Protein AF-0000000079090918 (afdb_homodimer)

InterPro domains:
  IPR001478 PDZ domain [PF00595] (12-84)
  IPR001478 PDZ domain [PS50106] (7-90)
  IPR001478 PDZ domain [SM00228] (18-90)
  IPR036034 PDZ superfamily [G3DSA:2.30.42.10] (1-95)
  IPR036034 PDZ superfamily [SSF50156] (4-93)
  IPR051342 PDZ domain-containing scaffold protein [PTHR19964] (2-101)

Solvent-accessible surface area (backbone atoms only — not comparable to full-atom values): 12026 Å² total; per-residue (Å²): 132,76,56,53,47,31,49,67,46,84,44,77,39,50,35,82,85,80,40,50,31,65,41,66,40,49,27,44,72,52,25,28,19,31,62,42,67,39,86,85,22,46,40,43,70,65,67,73,73,48,68,54,27,29,52,50,27,47,72,93,41,68,37,76,66,28,31,27,68,57,50,50,53,54,61,66,66,40,70,58,58,43,43,32,35,32,37,34,78,47,52,67,85,70,38,66,80,67,76,70,75,72,73,82,72,79,124,132,74,56,52,45,32,50,67,47,84,46,77,40,49,35,80,84,79,42,51,31,66,41,68,40,49,28,46,72,55,24,29,19,30,62,45,66,39,85,86,23,45,41,43,70,65,66,72,73,47,66,54,27,28,54,49,26,48,70,93,40,72,36,78,64,29,31,28,68,56,50,49,52,54,62,67,66,40,69,58,60,42,43,32,34,32,36,34,79,47,51,67,86,69,40,66,79,67,77,69,72,72,72,82,73,80,125

Foldseek 3Di:
DPPQDKDKDKDKFFCVVPDQAWAWFDALVGAIFTADGHPPGRVNVRVPHDGGKGWQDKDPGGCHRGGSVVVVVVRVPDDTMIITMIIDGPPPVPVDPPVPPPPPPPD/DDPQDKDKDKDKFFCPVPDQAWAWFDALVGAIFTADGHPPGRVNVRVPHDGGKGWQDKDPGGCHRGGSVVVVVVVVPDDTMIITMIIDGPPPVPVDPPVPPPPPPPD

pLDDT: mean 83.93, std 22.91, range [24.34, 98.81]

Secondary structure (DSSP, 8-state):
----BEEEEEEEEE-TTS---EEEEEETTTEEEEEEE-TTSHHHHH----TTPEEEEETTEE-TT--HHHHHHHHHH--SEEEEEEEEE--GGGS---TT-------/----BEEEEEEEEE-TTS---EEEEEETTTEEEEEEE-TTSHHHHH----TTPEEEEETTEE-TT--HHHHHHHHHH--SEEEEEEEEE--GGGS---TT-------

Sequence (214 aa):
MSGDWTQVEVIRLSTEGGGLGFGIVGGTSTGVVVKTILPGSPADKDHRLRPGDHVLQIGNISTHGMSSQQVAAILRQQDTIVEMIVGRPINYADRPPDSSEVAFSSYMSGDWTQVEVIRLSTEGGGLGFGIVGGTSTGVVVKTILPGSPADKDHRLRPGDHVLQIGNISTHGMSSQQVAAILRQQDTIVEMIVGRPINYADRPPDSSEVAFSSY

Nearest PDB structures (foldseek):
  2qg1-assembly1_A  TM=9.106E-01  e=9.126E-07  Homo sapiens
  6ird-assembly1_C  TM=9.002E-01  e=2.664E-06  Homo sapiens
  4uu6-assembly1_A  TM=8.702E-01  e=6.566E-06  Homo sapiens
  4q2n-assembly2_D  TM=8.921E-01  e=1.812E-05  Homo sapiens
  8bw8-assembly2_D  TM=9.265E-01  e=3.564E-05  Drosophila melanogaster

Organism: Trichostrongylus colubriformis (NCBI:txid6319)

Structure (mmCIF, N/CA/C/O backbone):
data_AF-0000000079090918-model_v1
#
loop_
_entity.id
_entity.type
_entity.pdbx_description
1 polymer 'PDZ domain-containing protein'
#
loop_
_atom_site.group_PDB
_atom_site.id
_atom_site.type_symbol
_atom_site.label_atom_id
_atom_site.label_alt_id
_atom_site.label_comp_id
_atom_site.label_asym_id
_atom_site.label_entity_id
_atom_site.label_seq_id
_atom_site.pdbx_PDB_ins_code
_atom_site.Cartn_x
_atom_site.Cartn_y
_atom_site.Cartn_z
_atom_site.occupancy
_atom_site.B_iso_or_equiv
_atom_site.auth_seq_id
_atom_site.auth_comp_id
_atom_site.auth_asym_id
_atom_site.auth_atom_id
_atom_site.pdbx_PDB_model_num
ATOM 1 N N . MET A 1 1 ? 17.281 -6.961 -8.938 1 35.41 1 MET A N 1
ATOM 2 C CA . MET A 1 1 ? 16.359 -7.059 -7.82 1 35.41 1 MET A CA 1
ATOM 3 C C . MET A 1 1 ? 15.867 -5.676 -7.398 1 35.41 1 MET A C 1
ATOM 5 O O . MET A 1 1 ? 16.5 -5.012 -6.578 1 35.41 1 MET A O 1
ATOM 9 N N . SER A 1 2 ? 15.438 -4.902 -8.227 1 42.12 2 SER A N 1
ATOM 10 C CA . SER A 1 2 ? 15.266 -3.457 -8.156 1 42.12 2 SER A CA 1
ATOM 11 C C . SER A 1 2 ? 14.289 -3.07 -7.055 1 42.12 2 SER A C 1
ATOM 13 O O . SER A 1 2 ? 13.148 -3.545 -7.027 1 42.12 2 SER A O 1
ATOM 15 N N . GLY A 1 3 ? 14.867 -2.939 -5.871 1 50.06 3 GLY A N 1
ATOM 16 C CA . GLY A 1 3 ? 14.172 -2.348 -4.738 1 50.06 3 GLY A CA 1
ATOM 17 C C . GLY A 1 3 ? 13.188 -1.265 -5.141 1 50.06 3 GLY A C 1
ATOM 18 O O . GLY A 1 3 ? 13.523 -0.365 -5.914 1 50.06 3 GLY A O 1
ATOM 19 N N . ASP A 1 4 ? 11.953 -1.641 -5.438 1 56.41 4 ASP A N 1
ATOM 20 C CA . ASP A 1 4 ? 11.031 -0.551 -5.754 1 56.41 4 ASP A CA 1
ATOM 21 C C . ASP A 1 4 ? 11.141 0.573 -4.727 1 56.41 4 ASP A C 1
ATOM 23 O O . ASP A 1 4 ? 11.211 0.315 -3.523 1 56.41 4 ASP A O 1
ATOM 27 N N . TRP A 1 5 ? 11.625 1.716 -5.316 1 67.69 5 TRP A N 1
ATOM 28 C CA . TRP A 1 5 ? 11.898 2.92 -4.535 1 67.69 5 TRP A CA 1
ATOM 29 C C . TRP A 1 5 ? 10.594 3.584 -4.102 1 67.69 5 TRP A C 1
ATOM 31 O O . TRP A 1 5 ? 9.609 3.586 -4.844 1 67.69 5 TRP A O 1
ATOM 41 N N . THR A 1 6 ? 10.445 3.582 -2.859 1 80.5 6 THR A N 1
ATOM 42 C CA . THR A 1 6 ? 9.344 4.359 -2.301 1 80.5 6 THR A CA 1
ATOM 43 C C . THR A 1 6 ? 9.789 5.789 -1.998 1 80.5 6 THR A C 1
ATOM 45 O O . THR A 1 6 ? 10.867 6 -1.437 1 80.5 6 THR A O 1
ATOM 48 N N . GLN A 1 7 ? 9.086 6.785 -2.566 1 85 7 GLN A N 1
ATOM 49 C CA . GLN A 1 7 ? 9.289 8.195 -2.236 1 85 7 GLN A CA 1
ATOM 50 C C . GLN A 1 7 ? 8.492 8.586 -0.993 1 85 7 GLN A C 1
ATOM 52 O O . GLN A 1 7 ? 7.277 8.391 -0.941 1 85 7 GLN A O 1
ATOM 57 N N . VAL A 1 8 ? 9.195 9.086 0.013 1 90.31 8 VAL A N 1
ATOM 58 C CA . VAL A 1 8 ? 8.555 9.508 1.256 1 90.31 8 VAL A CA 1
ATOM 59 C C . VAL A 1 8 ? 8.578 11.031 1.361 1 90.31 8 VAL A C 1
ATOM 61 O O . VAL A 1 8 ? 9.586 11.664 1.047 1 90.31 8 VAL A O 1
ATOM 64 N N . GLU A 1 9 ? 7.496 11.625 1.771 1 93.62 9 GLU A N 1
ATOM 65 C CA . GLU A 1 9 ? 7.379 13.07 1.934 1 93.62 9 GLU A CA 1
ATOM 66 C C . GLU A 1 9 ? 6.793 13.43 3.297 1 93.62 9 GLU A C 1
ATOM 68 O O . GLU A 1 9 ? 5.875 12.766 3.777 1 93.62 9 GLU A O 1
ATOM 73 N N . VAL A 1 10 ? 7.355 14.469 3.949 1 96.56 10 VAL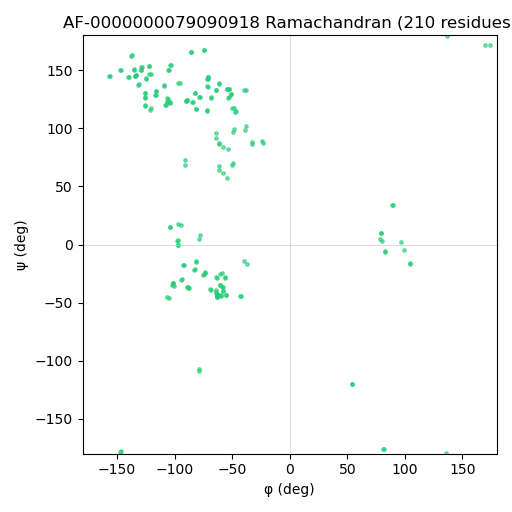 A N 1
ATOM 74 C CA . VAL A 1 10 ? 6.758 15.078 5.133 1 96.56 10 VAL A CA 1
ATOM 75 C C . VAL A 1 10 ? 5.824 16.219 4.711 1 96.56 10 VAL A C 1
ATOM 77 O O . VAL A 1 10 ? 6.246 17.156 4.035 1 96.56 10 VAL A O 1
ATOM 80 N N . ILE A 1 11 ? 4.613 16.094 5.145 1 97.5 11 ILE A N 1
ATOM 81 C CA . ILE A 1 11 ? 3.594 17.078 4.805 1 97.5 11 ILE A CA 1
ATOM 82 C C . ILE A 1 11 ? 3.104 17.781 6.074 1 97.5 11 ILE A C 1
ATOM 84 O O . ILE A 1 11 ? 2.754 17.109 7.055 1 97.5 11 ILE A O 1
ATOM 88 N N . ARG A 1 12 ? 3.113 19.094 6.047 1 97.12 12 ARG A N 1
ATOM 89 C CA . ARG A 1 12 ? 2.6 19.906 7.148 1 97.12 12 ARG A CA 1
ATOM 90 C C . ARG A 1 12 ? 1.477 20.828 6.68 1 97.12 12 ARG A C 1
ATOM 92 O O . ARG A 1 12 ? 1.697 21.703 5.844 1 97.12 12 ARG A O 1
ATOM 99 N N . LEU A 1 13 ? 0.309 20.547 7.246 1 97.56 13 LEU A N 1
ATOM 100 C CA . LEU A 1 13 ? -0.863 21.328 6.848 1 97.56 13 LEU A CA 1
ATOM 101 C C . LEU A 1 13 ? -1.477 22.047 8.047 1 97.56 13 LEU A C 1
ATOM 103 O O . LEU A 1 13 ? -1.534 21.484 9.148 1 97.56 13 LEU A O 1
ATOM 107 N N . SER A 1 14 ? -1.991 23.172 7.762 1 95.38 14 SER A N 1
ATOM 108 C CA . SER A 1 14 ? -2.693 23.938 8.789 1 95.38 14 SER A CA 1
ATOM 109 C C . SER A 1 14 ? -4.195 23.672 8.734 1 95.38 14 SER A C 1
ATOM 111 O O . SER A 1 14 ? -4.781 23.609 7.648 1 95.38 14 SER A O 1
ATOM 113 N N . THR A 1 15 ? -4.809 23.547 9.867 1 92.25 15 THR A N 1
ATOM 114 C CA . THR A 1 15 ? -6.246 23.312 9.938 1 92.25 15 THR A CA 1
ATOM 115 C C . THR A 1 15 ? -6.992 24.625 10.188 1 92.25 15 THR A C 1
ATOM 117 O O . THR A 1 15 ? -8.203 24.625 10.406 1 92.25 15 THR A O 1
ATOM 120 N N . GLU A 1 16 ? -6.391 25.703 10.242 1 87.56 16 GLU A N 1
ATOM 121 C CA . GLU A 1 16 ? -6.996 26.984 10.578 1 87.56 16 GLU A CA 1
ATOM 122 C C . GLU A 1 16 ? -8.117 27.344 9.609 1 87.56 16 GLU A C 1
ATOM 124 O O . GLU A 1 16 ? -9.094 27.984 10 1 87.56 16 GLU A O 1
ATOM 129 N N . GLY A 1 17 ? -8.234 26.938 8.469 1 82.94 17 GLY A N 1
ATOM 130 C CA . GLY A 1 17 ? -9.258 27.266 7.492 1 82.94 17 GLY A CA 1
ATOM 131 C C . GLY A 1 17 ? -10.383 26.25 7.434 1 82.94 17 GLY A C 1
ATOM 132 O O . GLY A 1 17 ? -11.219 26.297 6.531 1 82.94 17 GLY A O 1
ATOM 133 N N . GLY A 1 18 ? -10.547 25.359 8.5 1 82 18 GLY A N 1
ATOM 134 C CA . GLY A 1 18 ? -11.719 24.516 8.633 1 82 18 GLY A CA 1
ATOM 135 C C . GLY A 1 18 ? -11.477 23.094 8.148 1 82 18 GLY A C 1
ATOM 136 O O . GLY A 1 18 ? -12.367 22.234 8.258 1 82 18 GLY A O 1
ATOM 137 N N . GLY A 1 19 ? -10.273 22.812 7.582 1 92.81 19 GLY A N 1
ATOM 138 C CA . GLY A 1 19 ? -9.992 21.453 7.137 1 92.81 19 GLY A CA 1
ATOM 139 C C . GLY A 1 19 ? -8.664 21.328 6.402 1 92.81 19 GLY A C 1
ATOM 140 O O . GLY A 1 19 ? -8.055 22.344 6.051 1 92.81 19 GLY A O 1
ATOM 141 N N . LEU A 1 20 ? -8.438 20.031 6.211 1 97 20 LEU A N 1
ATOM 142 C CA . LEU A 1 20 ? -7.168 19.781 5.547 1 97 20 LEU A CA 1
ATOM 143 C C . LEU A 1 20 ? -7.355 19.672 4.035 1 97 20 LEU A C 1
ATOM 145 O O . LEU A 1 20 ? -6.438 19.969 3.27 1 97 20 LEU A O 1
ATOM 149 N N . GLY A 1 21 ? -8.594 19.188 3.66 1 97.75 21 GLY A N 1
ATOM 150 C CA . GLY A 1 21 ? -8.961 19.219 2.252 1 97.75 21 GLY A CA 1
ATOM 151 C C . GLY A 1 21 ? -8.547 17.969 1.501 1 97.75 21 GLY A C 1
ATOM 152 O O . GLY A 1 21 ? -8.164 18.031 0.331 1 97.75 21 GLY A O 1
ATOM 153 N N . PHE A 1 22 ? -8.562 16.828 2.131 1 98.5 22 PHE A N 1
ATOM 154 C CA . PHE A 1 22 ? -8.312 15.586 1.4 1 98.5 22 PHE A CA 1
ATOM 155 C C . PHE A 1 22 ? -9.117 14.438 1.998 1 98.5 22 PHE A C 1
ATOM 157 O O . PHE A 1 22 ? -9.398 14.43 3.197 1 98.5 22 PHE A O 1
ATOM 164 N N . GLY A 1 23 ? -9.484 13.484 1.143 1 98.56 23 GLY A N 1
ATOM 165 C CA . GLY A 1 23 ? -10.18 12.273 1.554 1 98.56 23 GLY A CA 1
ATOM 166 C C . GLY A 1 23 ? -9.281 11.047 1.559 1 98.56 23 GLY A C 1
ATOM 167 O O . GLY A 1 23 ? -8.336 10.961 0.773 1 98.56 23 GLY A O 1
ATOM 168 N N . ILE A 1 24 ? -9.609 10.156 2.42 1 98.81 24 ILE A N 1
ATOM 169 C CA . ILE A 1 24 ? -8.812 8.938 2.531 1 98.81 24 ILE A CA 1
ATOM 170 C C . ILE A 1 24 ? -9.719 7.715 2.457 1 98.81 24 ILE A C 1
ATOM 172 O O . ILE A 1 24 ? -10.898 7.789 2.795 1 98.81 24 ILE A O 1
ATOM 176 N N . VAL A 1 25 ? -9.109 6.664 1.983 1 98.62 25 VAL A N 1
ATOM 177 C CA . VAL A 1 25 ? -9.742 5.352 1.966 1 98.62 25 VAL A CA 1
ATOM 178 C C . VAL A 1 25 ? -8.734 4.285 2.4 1 98.62 25 VAL A C 1
ATOM 180 O O . VAL A 1 25 ? -7.527 4.527 2.4 1 98.62 25 VAL A O 1
ATOM 183 N N . GLY A 1 26 ? -9.266 3.139 2.762 1 98.19 26 GLY A N 1
ATOM 184 C CA . GLY A 1 26 ? -8.406 2.02 3.111 1 98.19 26 GLY A CA 1
ATOM 185 C C . GLY A 1 26 ? -8.852 1.292 4.367 1 98.19 26 GLY A C 1
ATOM 186 O O . GLY A 1 26 ? -9.875 1.638 4.957 1 98.19 26 GLY A O 1
ATOM 187 N N . GLY A 1 27 ? -8.055 0.283 4.668 1 97.31 27 GLY A N 1
ATOM 188 C CA . GLY A 1 27 ? -8.352 -0.572 5.805 1 97.31 27 GLY A CA 1
ATOM 189 C C . GLY A 1 27 ? -7.102 -1.103 6.488 1 97.31 27 GLY A C 1
ATOM 190 O O . GLY A 1 27 ? -5.984 -0.788 6.082 1 97.31 27 GLY A O 1
ATOM 191 N N . THR A 1 28 ? -7.371 -1.901 7.5 1 97.38 28 THR A N 1
ATOM 192 C CA . THR A 1 28 ? -6.293 -2.367 8.367 1 97.38 28 THR A CA 1
ATOM 193 C C . THR A 1 28 ? -5.301 -3.223 7.582 1 97.38 28 THR A C 1
ATOM 195 O O . THR A 1 28 ? -4.105 -3.238 7.891 1 97.38 28 THR A O 1
ATOM 198 N N . SER A 1 29 ? -5.754 -3.873 6.559 1 96.06 29 SER A N 1
ATOM 199 C CA . SER A 1 29 ? -4.867 -4.73 5.781 1 96.06 29 SER A CA 1
ATOM 200 C C . SER A 1 29 ? -4.16 -3.943 4.684 1 96.06 29 SER A C 1
ATOM 202 O O . SER A 1 29 ? -2.965 -4.137 4.445 1 96.06 29 SER A O 1
ATOM 204 N N . THR A 1 30 ? -4.82 -3.029 4.074 1 96.69 30 THR A N 1
ATOM 205 C CA . THR A 1 30 ? -4.301 -2.357 2.887 1 96.69 30 THR A CA 1
ATOM 206 C C . THR A 1 30 ? -3.551 -1.087 3.271 1 96.69 30 THR A C 1
ATOM 208 O O . THR A 1 30 ? -2.814 -0.524 2.457 1 96.69 30 THR A O 1
ATOM 211 N N . GLY A 1 31 ? -3.812 -0.629 4.516 1 96.44 31 GLY A N 1
ATOM 212 C CA . GLY A 1 31 ? -3.381 0.717 4.852 1 96.44 31 GLY A CA 1
ATOM 213 C C . GLY A 1 31 ? -4.328 1.791 4.355 1 96.44 31 GLY A C 1
ATOM 214 O O . GLY A 1 31 ? -5.383 1.484 3.793 1 96.44 31 GLY A O 1
ATOM 215 N N . VAL A 1 32 ? -3.906 3.021 4.586 1 98.31 32 VAL A N 1
ATOM 216 C CA . VAL A 1 32 ? -4.758 4.164 4.273 1 98.31 32 VAL A CA 1
ATOM 217 C C . VAL A 1 32 ? -4.113 5.008 3.18 1 98.31 32 VAL A C 1
ATOM 219 O O . VAL A 1 32 ? -2.922 5.328 3.252 1 98.31 32 VAL A O 1
ATOM 222 N N . VAL A 1 33 ? -4.953 5.34 2.186 1 98.19 33 VAL A N 1
ATOM 223 C CA . VAL A 1 33 ? -4.465 6.043 1.003 1 98.19 33 VAL A CA 1
ATOM 224 C C . VAL A 1 33 ? -5.262 7.328 0.796 1 98.19 33 VAL A C 1
ATOM 226 O O . VAL A 1 33 ? -6.465 7.367 1.062 1 98.19 33 VAL A O 1
ATOM 229 N N . VAL A 1 34 ? -4.547 8.359 0.343 1 98.56 34 VAL A N 1
ATOM 230 C CA . VAL A 1 34 ? -5.211 9.578 -0.099 1 98.56 34 VAL A CA 1
ATOM 231 C C . VAL A 1 34 ? -5.988 9.312 -1.385 1 98.56 34 VAL A C 1
ATOM 233 O O . VAL A 1 34 ? -5.438 8.781 -2.354 1 98.56 34 VAL A O 1
ATOM 236 N N . LYS A 1 35 ? -7.211 9.656 -1.325 1 98.31 35 LYS A N 1
ATOM 237 C CA . LYS A 1 35 ? -8.062 9.359 -2.471 1 98.31 35 LYS A CA 1
ATOM 238 C C . LYS A 1 35 ? -8.383 10.625 -3.262 1 98.31 35 LYS A C 1
ATOM 240 O O . LYS A 1 35 ? -8.383 10.609 -4.496 1 98.31 35 LYS A O 1
ATOM 245 N N . THR A 1 36 ? -8.727 11.68 -2.57 1 98.5 36 THR A N 1
ATOM 246 C CA . THR A 1 36 ? -9.148 12.938 -3.186 1 98.5 36 THR A CA 1
ATOM 247 C C . THR A 1 36 ? -8.477 14.125 -2.502 1 98.5 36 THR A C 1
ATOM 249 O O . THR A 1 36 ? -8.062 14.031 -1.346 1 98.5 36 THR A O 1
ATOM 252 N N . ILE A 1 37 ? -8.297 15.164 -3.334 1 98.44 37 ILE A N 1
ATOM 253 C CA . ILE A 1 37 ? -7.852 16.453 -2.832 1 98.44 37 ILE A CA 1
ATOM 254 C C . ILE A 1 37 ? -8.828 17.547 -3.279 1 98.44 37 ILE A C 1
ATOM 256 O O . ILE A 1 37 ? -9.133 17.656 -4.469 1 98.44 37 ILE A O 1
ATOM 260 N N . LEU A 1 38 ? -9.312 18.297 -2.334 1 98 38 LEU A N 1
ATOM 261 C CA . LEU A 1 38 ? -10.273 19.359 -2.629 1 98 38 LEU A CA 1
ATOM 262 C C . LEU A 1 38 ? -9.57 20.578 -3.191 1 98 38 LEU A C 1
ATOM 264 O O . LEU A 1 38 ? -8.609 21.078 -2.6 1 98 38 LEU A O 1
ATOM 268 N N . PRO A 1 39 ? -10 21.078 -4.336 1 97.56 39 PRO A N 1
ATOM 269 C CA . PRO A 1 39 ? -9.406 22.297 -4.895 1 97.56 39 PRO A CA 1
ATOM 270 C C . PRO A 1 39 ? -9.438 23.469 -3.916 1 97.56 39 PRO A C 1
ATOM 272 O O . PRO A 1 39 ? -10.445 23.688 -3.24 1 97.56 39 PRO A O 1
ATOM 275 N N . GLY A 1 40 ? -8.312 24.188 -3.773 1 96.19 40 GLY A N 1
ATOM 276 C CA . GLY A 1 40 ? -8.211 25.391 -2.945 1 96.19 40 GLY A CA 1
ATOM 277 C C . GLY A 1 40 ? -7.98 25.078 -1.478 1 96.19 40 GLY A C 1
ATOM 278 O O . GLY A 1 40 ? -7.797 25.984 -0.667 1 96.19 40 GLY A O 1
ATOM 279 N N . SER A 1 41 ? -8.008 23.875 -1.116 1 97.06 41 SER A N 1
ATOM 280 C CA . SER A 1 41 ? -7.805 23.469 0.27 1 97.06 41 SER A CA 1
ATOM 281 C C . SER A 1 41 ? -6.336 23.578 0.67 1 97.06 41 SER A C 1
ATOM 283 O O . SER A 1 41 ? -5.469 23.75 -0.185 1 97.06 41 SER A O 1
ATOM 285 N N . PRO A 1 42 ? -6.035 23.484 1.944 1 97.12 42 PRO A N 1
ATOM 286 C CA . PRO A 1 42 ? -4.641 23.438 2.387 1 97.12 42 PRO A CA 1
ATOM 287 C C . PRO A 1 42 ? -3.848 22.312 1.728 1 97.12 42 PRO A C 1
ATOM 289 O O . PRO A 1 42 ? -2.697 22.516 1.326 1 97.12 42 PRO A O 1
ATOM 292 N N . ALA A 1 43 ? -4.5 21.172 1.668 1 98.06 43 ALA A N 1
ATOM 293 C CA . ALA A 1 43 ? -3.83 20.047 0.998 1 98.06 43 ALA A CA 1
ATOM 294 C C . ALA A 1 43 ? -3.518 20.406 -0.456 1 98.06 43 ALA A C 1
ATOM 296 O O . ALA A 1 43 ? -2.447 20.062 -0.965 1 98.06 43 ALA A O 1
ATOM 297 N N . ASP A 1 44 ? -4.438 21 -1.128 1 97.81 44 ASP A N 1
ATOM 298 C CA . ASP A 1 44 ? -4.273 21.391 -2.525 1 97.81 44 ASP A CA 1
ATOM 299 C C . ASP A 1 44 ? -3.18 22.438 -2.68 1 97.81 44 ASP A C 1
ATOM 301 O O . ASP A 1 44 ? -2.336 22.344 -3.574 1 97.81 44 ASP A O 1
ATOM 305 N N . LYS A 1 45 ? -3.107 23.375 -1.8 1 96.5 45 LYS A N 1
ATOM 306 C CA . LYS A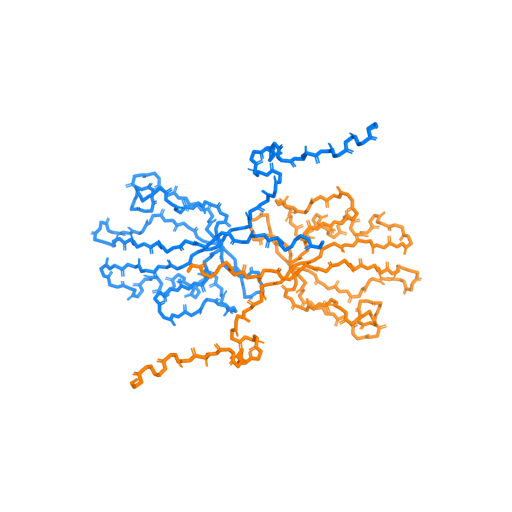 1 45 ? -2.18 24.5 -1.876 1 96.5 45 LYS A CA 1
ATOM 307 C C . LYS A 1 45 ? -0.755 24.062 -1.545 1 96.5 45 LYS A C 1
ATOM 309 O O . LYS A 1 45 ? 0.21 24.719 -1.938 1 96.5 45 LYS A O 1
ATOM 314 N N . ASP A 1 46 ? -0.67 23 -0.792 1 96 46 ASP A N 1
ATOM 315 C CA . ASP A 1 46 ? 0.649 22.484 -0.44 1 96 46 ASP A CA 1
ATOM 316 C C . ASP A 1 46 ? 1.349 21.891 -1.658 1 96 46 ASP A C 1
ATOM 318 O O . ASP A 1 46 ? 2.576 21.938 -1.757 1 96 46 ASP A O 1
ATOM 322 N N . HIS A 1 47 ? 0.759 21.234 -2.539 1 96.62 47 HIS A N 1
ATOM 323 C CA . HIS A 1 47 ? 1.174 20.719 -3.842 1 96.62 47 HIS A CA 1
ATOM 324 C C . HIS A 1 47 ? 2.01 19.453 -3.697 1 96.62 47 HIS A C 1
ATOM 326 O O . HIS A 1 47 ? 2.453 18.875 -4.695 1 96.62 47 HIS A O 1
ATOM 332 N N . ARG A 1 48 ? 2.172 18.938 -2.555 1 96.69 48 ARG A N 1
ATOM 333 C CA . ARG A 1 48 ? 3.008 17.766 -2.371 1 96.69 48 ARG A CA 1
ATOM 334 C C . ARG A 1 48 ? 2.154 16.5 -2.211 1 96.69 48 ARG A C 1
ATOM 336 O O . ARG A 1 48 ? 2.529 15.43 -2.68 1 96.69 48 ARG A O 1
ATOM 343 N N . LEU A 1 49 ? 1.058 16.625 -1.601 1 97.5 49 LEU A N 1
ATOM 344 C CA . LEU A 1 49 ? 0.152 15.5 -1.395 1 97.5 49 LEU A CA 1
ATOM 345 C C . LEU A 1 49 ? -0.521 15.094 -2.701 1 97.5 49 LEU A C 1
ATOM 347 O O . LEU A 1 49 ? -0.955 15.961 -3.473 1 97.5 49 LEU A O 1
ATOM 351 N N . ARG A 1 50 ? -0.594 13.805 -2.945 1 95.94 50 ARG A N 1
ATOM 352 C CA . ARG A 1 50 ? -1.2 13.305 -4.172 1 95.94 50 ARG A CA 1
ATOM 353 C C . ARG A 1 50 ? -2.166 12.156 -3.879 1 95.94 50 ARG A C 1
ATOM 355 O O . ARG A 1 50 ? -1.933 11.359 -2.965 1 95.94 50 ARG A O 1
ATOM 362 N N . PRO A 1 51 ? -3.238 12.141 -4.711 1 96.75 51 PRO A N 1
ATOM 363 C CA . PRO A 1 51 ? -3.998 10.891 -4.648 1 96.75 51 PRO A CA 1
ATOM 364 C C . PRO A 1 51 ? -3.121 9.656 -4.863 1 96.75 51 PRO A C 1
ATOM 366 O O . PRO A 1 51 ? -2.225 9.672 -5.711 1 96.75 51 PRO A O 1
ATOM 369 N N . GLY A 1 52 ? -3.297 8.75 -4.082 1 95.38 52 GLY A N 1
ATOM 370 C CA . GLY A 1 52 ? -2.5 7.539 -4.176 1 95.38 52 GLY A CA 1
ATOM 371 C C . GLY A 1 52 ? -1.421 7.449 -3.111 1 95.38 52 GLY A C 1
ATOM 372 O O . GLY A 1 52 ? -0.876 6.375 -2.859 1 95.38 52 GLY A O 1
ATOM 373 N N . ASP A 1 53 ? -1.144 8.57 -2.508 1 95.12 53 ASP A N 1
ATOM 374 C CA . ASP A 1 53 ? -0.177 8.547 -1.415 1 95.12 53 ASP A CA 1
ATOM 375 C C . ASP A 1 53 ? -0.685 7.703 -0.248 1 95.12 53 ASP A C 1
ATOM 377 O O . ASP A 1 53 ? -1.842 7.832 0.159 1 95.12 53 ASP A O 1
ATOM 381 N N . HIS A 1 54 ? 0.15 6.848 0.258 1 95.88 54 HIS A N 1
ATOM 382 C CA . HIS A 1 54 ? -0.152 6.148 1.503 1 95.88 54 HIS A CA 1
ATOM 383 C C . HIS A 1 54 ? 0.187 7.012 2.715 1 95.88 54 HIS A C 1
ATOM 385 O O . HIS A 1 54 ? 1.268 7.602 2.777 1 95.88 54 HIS A O 1
ATOM 391 N N . VAL A 1 55 ? -0.751 7.113 3.625 1 97.94 55 VAL A N 1
ATOM 392 C CA . VAL A 1 55 ? -0.472 7.789 4.887 1 97.94 55 VAL A CA 1
ATOM 393 C C . VAL A 1 55 ? 0.249 6.832 5.836 1 97.94 55 VAL A C 1
ATOM 395 O O . VAL A 1 55 ? -0.34 5.859 6.312 1 97.94 55 VAL A O 1
ATOM 398 N N . LEU A 1 56 ? 1.469 7.172 6.188 1 96.06 56 LEU A N 1
ATOM 399 C CA . LEU A 1 56 ? 2.307 6.254 6.949 1 96.06 56 LEU A CA 1
ATOM 400 C C . LEU A 1 56 ? 2.33 6.633 8.422 1 96.06 56 LEU A C 1
ATOM 402 O O . LEU A 1 56 ? 2.441 5.766 9.297 1 96.06 56 LEU 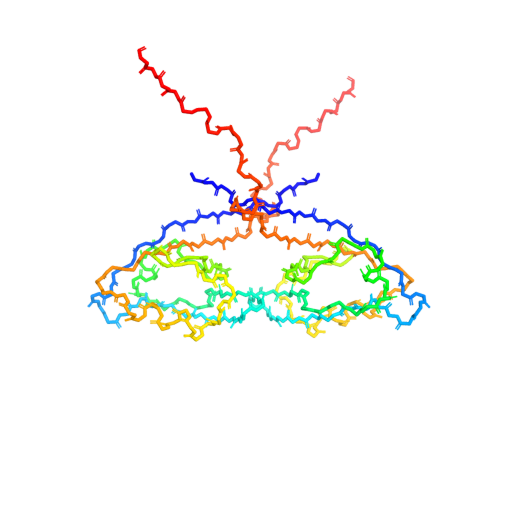A O 1
ATOM 406 N N . GLN A 1 57 ? 2.24 7.93 8.695 1 97.38 57 GLN A N 1
ATOM 407 C CA . GLN A 1 57 ? 2.375 8.445 10.055 1 97.38 57 GLN A CA 1
ATOM 408 C C . GLN A 1 57 ? 1.687 9.805 10.195 1 97.38 57 GLN A C 1
ATOM 410 O O . GLN A 1 57 ? 1.719 10.625 9.273 1 97.38 57 GLN A O 1
ATOM 415 N N . ILE A 1 58 ? 1.146 10.008 11.328 1 98.06 58 ILE A N 1
ATOM 416 C CA . ILE A 1 58 ? 0.622 11.312 11.734 1 98.06 58 ILE A CA 1
ATOM 417 C C . ILE A 1 58 ? 1.242 11.727 13.062 1 98.06 58 ILE A C 1
ATOM 419 O O . ILE A 1 58 ? 1.032 11.07 14.086 1 98.06 58 ILE A O 1
ATOM 423 N N . GLY A 1 59 ? 1.922 12.859 12.977 1 95.44 59 GLY A N 1
ATOM 424 C CA . GLY A 1 59 ? 2.709 13.156 14.164 1 95.44 59 GLY A CA 1
ATOM 425 C C . GLY A 1 59 ? 3.646 12.023 14.555 1 95.44 59 GLY A C 1
ATOM 426 O O . GLY A 1 59 ? 4.453 11.57 13.734 1 95.44 59 GLY A O 1
ATOM 427 N N . ASN A 1 60 ? 3.492 11.453 15.773 1 94.94 60 ASN A N 1
ATOM 428 C CA . ASN A 1 60 ? 4.324 10.352 16.25 1 94.94 60 ASN A CA 1
ATOM 429 C C . ASN A 1 60 ? 3.574 9.023 16.203 1 94.94 60 ASN A C 1
ATOM 431 O O . ASN A 1 60 ? 4.027 8.031 16.766 1 94.94 60 ASN A O 1
ATOM 435 N N . ILE A 1 61 ? 2.531 9.055 15.516 1 96.69 61 ILE A N 1
ATOM 436 C CA . ILE A 1 61 ? 1.669 7.879 15.516 1 96.69 61 ILE A CA 1
ATOM 437 C C . ILE A 1 61 ? 1.771 7.164 14.172 1 96.69 61 ILE A C 1
ATOM 439 O O . ILE A 1 61 ? 1.475 7.75 13.125 1 96.69 61 ILE A O 1
ATOM 443 N N . SER A 1 62 ? 2.193 5.926 14.211 1 96.56 62 SER A N 1
ATOM 444 C CA . SER A 1 62 ? 2.152 5.105 13.008 1 96.56 62 SER A CA 1
ATOM 445 C C . SER A 1 62 ? 0.721 4.727 12.641 1 96.56 62 SER A C 1
ATOM 447 O O . SER A 1 62 ? -0.073 4.367 13.516 1 96.56 62 SER A O 1
ATOM 449 N N . THR A 1 63 ? 0.42 4.699 11.328 1 97.62 63 THR A N 1
ATOM 450 C CA . THR A 1 63 ? -0.934 4.352 10.906 1 97.62 63 THR A CA 1
ATOM 451 C C . THR A 1 63 ? -1.021 2.875 10.531 1 97.62 63 THR A C 1
ATOM 453 O O . THR A 1 63 ? -2.07 2.402 10.086 1 97.62 63 THR A O 1
ATOM 456 N N . HIS A 1 64 ? 0.121 2.174 10.633 1 93.12 64 HIS A N 1
ATOM 457 C CA . HIS A 1 64 ? 0.125 0.749 10.32 1 93.12 64 HIS A CA 1
ATOM 458 C C . HIS A 1 64 ? -0.988 0.017 11.062 1 93.12 64 HIS A C 1
ATOM 460 O O . HIS A 1 64 ? -1.154 0.192 12.273 1 93.12 64 HIS A O 1
ATOM 466 N N . GLY A 1 65 ? -1.745 -0.746 10.312 1 95.44 65 GLY A N 1
ATOM 467 C CA . GLY A 1 65 ? -2.797 -1.556 10.914 1 95.44 65 GLY A CA 1
ATOM 468 C C . GLY A 1 65 ? -4.051 -0.763 11.234 1 95.44 65 GLY A C 1
ATOM 469 O O . GLY A 1 65 ? -4.961 -1.272 11.883 1 95.44 65 GLY A O 1
ATOM 470 N N . MET A 1 66 ? -4.164 0.431 10.797 1 97.75 66 MET A N 1
ATOM 471 C CA . MET A 1 66 ? -5.34 1.248 11.086 1 97.75 66 MET A CA 1
ATOM 472 C C . MET A 1 66 ? -6.254 1.336 9.867 1 97.75 66 MET A C 1
ATOM 474 O O . MET A 1 66 ? -5.789 1.264 8.727 1 97.75 66 MET A O 1
ATOM 478 N N . SER A 1 67 ? -7.527 1.563 10.125 1 98.38 67 SER A N 1
ATOM 479 C CA . SER A 1 67 ? -8.5 1.876 9.078 1 98.38 67 SER A CA 1
ATOM 480 C C . SER A 1 67 ? -8.508 3.367 8.758 1 98.38 67 SER A C 1
ATOM 482 O O . SER A 1 67 ? -7.984 4.176 9.531 1 98.38 67 SER A O 1
ATOM 484 N N . SER A 1 68 ? -9.133 3.607 7.652 1 98.69 68 SER A N 1
ATOM 485 C CA . SER A 1 68 ? -9.281 5.016 7.289 1 98.69 68 SER A CA 1
ATOM 486 C C . SER A 1 68 ? -10.078 5.777 8.344 1 98.69 68 SER A C 1
ATOM 488 O O . SER A 1 68 ? -9.82 6.957 8.586 1 98.69 68 SER A O 1
ATOM 490 N N . GLN A 1 69 ? -11.062 5.102 8.953 1 98.75 69 GLN A N 1
ATOM 491 C CA . GLN A 1 69 ? -11.844 5.754 10 1 98.75 69 GLN A CA 1
ATOM 492 C C . GLN A 1 69 ? -10.969 6.121 11.195 1 98.75 69 GLN A C 1
ATOM 494 O O . GLN A 1 69 ? -11.086 7.223 11.734 1 98.75 69 GLN A O 1
ATOM 499 N N . GLN A 1 70 ? -10.125 5.25 11.633 1 98.62 70 GLN A N 1
ATOM 500 C CA . GLN A 1 70 ? -9.203 5.5 12.742 1 98.62 70 GLN A CA 1
ATOM 501 C C . GLN A 1 70 ? -8.227 6.617 12.398 1 98.62 70 GLN A C 1
ATOM 503 O O . GLN A 1 70 ? -7.969 7.5 13.219 1 98.62 70 GLN A O 1
ATOM 508 N N . VAL A 1 71 ? -7.703 6.609 11.242 1 98.75 71 VAL A N 1
ATOM 509 C CA . VAL A 1 71 ? -6.773 7.633 10.781 1 98.75 71 VAL A CA 1
ATOM 510 C C . VAL A 1 71 ? -7.469 8.992 10.758 1 98.75 71 VAL A C 1
ATOM 512 O O . VAL A 1 71 ? -6.91 9.992 11.203 1 98.75 71 VAL A O 1
ATOM 515 N N . ALA A 1 72 ? -8.695 9.008 10.258 1 98.38 72 ALA A N 1
ATOM 516 C CA . ALA A 1 72 ? -9.477 10.242 10.234 1 98.38 72 ALA A CA 1
ATOM 517 C C . ALA A 1 72 ? -9.648 10.805 11.641 1 98.38 72 ALA A C 1
ATOM 519 O O . ALA A 1 72 ? -9.57 12.023 11.844 1 98.38 72 ALA A O 1
ATOM 520 N N . ALA A 1 73 ? -9.859 9.93 12.547 1 98.19 73 ALA A N 1
ATOM 521 C CA . ALA A 1 73 ? -10.039 10.375 13.922 1 98.19 73 ALA A CA 1
ATOM 522 C C . ALA A 1 73 ? -8.773 11.039 14.453 1 98.19 73 ALA A C 1
ATOM 524 O O . ALA A 1 73 ? -8.836 12.055 15.148 1 98.19 73 ALA A O 1
ATOM 525 N N . ILE A 1 74 ? -7.648 10.492 14.172 1 97.69 74 ILE A N 1
ATOM 526 C CA . ILE A 1 74 ? -6.367 11.055 14.594 1 97.69 74 ILE A CA 1
ATOM 527 C C . ILE A 1 74 ? -6.168 12.422 13.945 1 97.69 74 ILE A C 1
ATOM 529 O O . ILE A 1 74 ? -5.746 13.375 14.609 1 97.69 74 ILE A O 1
ATOM 533 N N . LEU A 1 75 ? -6.453 12.5 12.664 1 97.19 75 LEU A N 1
ATOM 534 C CA . LEU A 1 75 ? -6.309 13.758 11.93 1 97.19 75 LEU A CA 1
ATOM 535 C C . LEU A 1 75 ? -7.172 14.852 12.555 1 97.19 75 LEU A C 1
ATOM 537 O O . LEU A 1 75 ? -6.742 16 12.656 1 97.19 75 LEU A O 1
ATOM 541 N N . ARG A 1 76 ? -8.32 14.477 13.023 1 94.5 76 ARG A N 1
ATOM 542 C CA . ARG A 1 76 ? -9.25 15.438 13.594 1 94.5 76 ARG A CA 1
ATOM 543 C C . ARG A 1 76 ? -8.781 15.914 14.969 1 94.5 76 ARG A C 1
ATOM 545 O O . ARG A 1 76 ? -9.211 16.953 15.453 1 94.5 76 ARG A O 1
ATOM 552 N N . GLN A 1 77 ? -8 15.062 15.547 1 93.88 77 GLN A N 1
ATOM 553 C CA . GLN A 1 77 ? -7.543 15.391 16.891 1 93.88 77 GLN A CA 1
ATOM 554 C C . GLN A 1 77 ? -6.359 16.359 16.844 1 93.88 77 GLN A C 1
ATOM 556 O O . GLN A 1 77 ? -5.957 16.891 17.875 1 93.88 77 GLN A O 1
ATOM 561 N N . GLN A 1 78 ? -5.84 16.453 15.695 1 89.62 78 GLN A N 1
ATOM 562 C CA . GLN A 1 78 ? -4.703 17.359 15.609 1 89.62 78 GLN A CA 1
ATOM 563 C C . GLN A 1 78 ? -5.156 18.812 15.727 1 89.62 78 GLN A C 1
ATOM 565 O O . GLN A 1 78 ? -6.27 19.156 15.32 1 89.62 78 GLN A O 1
ATOM 570 N N . ASP A 1 79 ? -4.449 19.656 16.328 1 86.5 79 ASP A N 1
ATOM 571 C CA . ASP A 1 79 ? -4.82 21.047 16.609 1 86.5 79 ASP A CA 1
ATOM 572 C C . ASP A 1 79 ? -4.629 21.922 15.375 1 86.5 79 ASP A C 1
ATOM 574 O O . ASP A 1 79 ? -5.305 21.734 14.359 1 86.5 79 ASP A O 1
ATOM 578 N N . THR A 1 80 ? -3.623 22.75 15.383 1 90.25 80 THR A N 1
ATOM 579 C CA . THR A 1 80 ? -3.453 23.797 14.391 1 90.25 80 THR A CA 1
ATOM 580 C C . THR A 1 80 ? -2.662 23.281 13.188 1 90.25 80 THR A C 1
ATOM 582 O O . THR A 1 80 ? -3.006 23.578 12.039 1 90.25 80 THR A O 1
ATOM 585 N N . ILE A 1 81 ? -1.729 22.453 13.438 1 94.69 81 ILE A N 1
ATOM 586 C CA . ILE A 1 81 ? -0.87 21.938 12.375 1 94.69 81 ILE A CA 1
ATOM 587 C C . ILE A 1 81 ? -0.885 20.406 12.398 1 94.69 81 ILE A C 1
ATOM 589 O O . ILE A 1 81 ? -0.763 19.797 13.461 1 94.69 81 ILE A O 1
ATOM 593 N N . VAL A 1 82 ? -1.113 19.875 11.242 1 97 82 VAL A N 1
ATOM 594 C CA . VAL A 1 82 ? -1.022 18.438 11.07 1 97 82 VAL A CA 1
ATOM 595 C C . VAL A 1 82 ? 0.27 18.078 10.344 1 97 82 VAL A C 1
ATOM 597 O O . VAL A 1 82 ? 0.512 18.562 9.227 1 97 82 VAL A O 1
ATOM 600 N N . GLU A 1 83 ? 1.06 17.266 10.984 1 97.38 83 GLU A N 1
ATOM 601 C CA . GLU A 1 83 ? 2.248 16.719 10.336 1 97.38 83 GLU A CA 1
ATOM 602 C C . GLU A 1 83 ? 2.051 15.242 9.977 1 97.38 83 GLU A C 1
ATOM 604 O O . GLU A 1 83 ? 1.776 14.422 10.852 1 97.38 83 GLU A O 1
ATOM 609 N N . MET A 1 84 ? 2.209 14.992 8.734 1 97.81 84 MET A N 1
ATOM 610 C CA . MET A 1 84 ? 2.074 13.609 8.281 1 97.81 84 MET A CA 1
ATOM 611 C C . MET A 1 84 ? 3.271 13.188 7.438 1 97.81 84 MET A C 1
ATOM 613 O O . MET A 1 84 ? 3.877 14.023 6.758 1 97.81 84 MET A O 1
ATOM 617 N N . ILE A 1 85 ? 3.57 11.914 7.488 1 97 85 ILE A N 1
ATOM 618 C CA . ILE A 1 85 ? 4.5 11.281 6.559 1 97 85 ILE A CA 1
ATOM 619 C C . ILE A 1 85 ? 3.7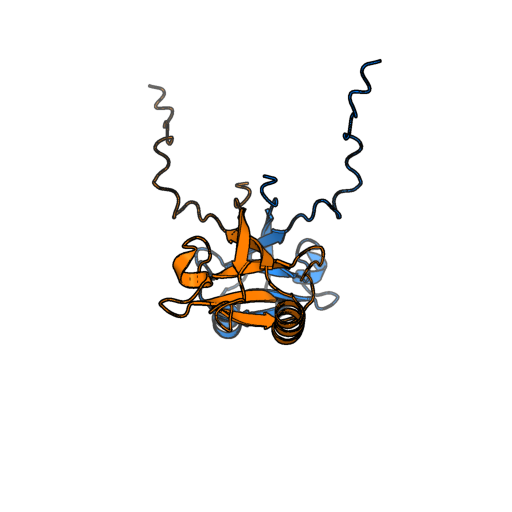27 10.422 5.559 1 97 85 ILE A C 1
ATOM 621 O O . ILE A 1 85 ? 2.91 9.586 5.949 1 97 85 ILE A O 1
ATOM 625 N N . VAL A 1 86 ? 3.98 10.688 4.277 1 96.88 86 VAL A N 1
ATOM 626 C CA . VAL A 1 86 ? 3.312 9.914 3.236 1 96.88 86 VAL A CA 1
ATOM 627 C C . VAL A 1 86 ? 4.352 9.25 2.336 1 96.88 86 VAL A C 1
ATOM 629 O O . VAL A 1 86 ? 5.5 9.703 2.266 1 96.88 86 VAL A O 1
ATOM 632 N N . GLY A 1 87 ? 3.908 8.102 1.716 1 92.5 87 GLY A N 1
ATOM 633 C CA . GLY A 1 87 ? 4.77 7.375 0.796 1 92.5 87 GLY A CA 1
ATOM 634 C C . GLY A 1 87 ? 4.066 6.961 -0.482 1 92.5 87 GLY A C 1
ATOM 635 O O . GLY A 1 87 ? 2.879 6.633 -0.464 1 92.5 87 GLY A O 1
ATOM 636 N N . ARG A 1 88 ? 4.82 6.977 -1.61 1 89.31 88 ARG A N 1
ATOM 637 C CA . ARG A 1 88 ? 4.309 6.441 -2.867 1 89.31 88 ARG A CA 1
ATOM 638 C C . ARG A 1 88 ? 5.395 5.68 -3.621 1 89.31 88 ARG A C 1
ATOM 640 O O . ARG A 1 88 ? 6.578 5.996 -3.502 1 89.31 88 ARG A O 1
ATOM 647 N N . PRO A 1 89 ? 4.906 4.531 -4.336 1 77.31 89 PRO A N 1
ATOM 648 C CA . PRO A 1 89 ? 5.906 3.842 -5.152 1 77.31 89 PRO A CA 1
ATOM 649 C C . PRO A 1 89 ? 6.48 4.73 -6.254 1 77.31 89 PRO A C 1
ATOM 651 O O . PRO A 1 89 ? 5.766 5.555 -6.824 1 77.31 89 PRO A O 1
ATOM 654 N N . ILE A 1 90 ? 7.773 4.645 -6.465 1 7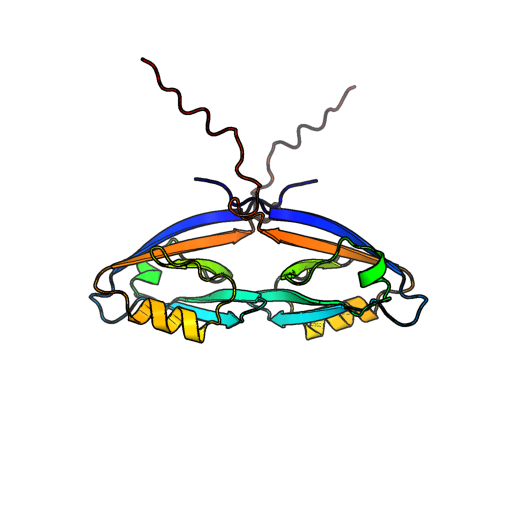2.31 90 ILE A N 1
ATOM 655 C CA . ILE A 1 90 ? 8.398 5.328 -7.594 1 72.31 90 ILE A CA 1
ATOM 656 C C . ILE A 1 90 ? 8.422 4.402 -8.805 1 72.31 90 ILE A C 1
ATOM 658 O O . ILE A 1 90 ? 8.961 3.295 -8.742 1 72.31 90 ILE A O 1
ATOM 662 N N . ASN A 1 91 ? 7.371 4.094 -9.367 1 58.72 91 ASN A N 1
ATOM 663 C CA . ASN A 1 91 ? 7.457 3.258 -10.562 1 58.72 91 ASN A CA 1
ATOM 664 C C . ASN A 1 91 ? 8.492 3.789 -11.547 1 58.72 91 ASN A C 1
ATOM 666 O O . ASN A 1 91 ? 8.602 5 -11.742 1 58.72 91 ASN A O 1
ATOM 670 N N . TYR A 1 92 ? 9.578 2.928 -11.797 1 48.34 92 TYR A N 1
ATOM 671 C CA . TYR A 1 92 ? 10.531 3.217 -12.859 1 48.34 92 TYR A CA 1
ATOM 672 C C . TYR A 1 92 ? 9.812 3.674 -14.125 1 48.34 92 TYR A C 1
ATOM 674 O O . TYR A 1 92 ? 10.383 4.422 -14.93 1 48.34 92 TYR A O 1
ATOM 682 N N . ALA A 1 93 ? 8.781 2.971 -14.414 1 46.06 93 ALA A N 1
ATOM 683 C CA . ALA A 1 93 ? 8.211 3.451 -15.664 1 46.06 93 ALA A CA 1
ATOM 684 C C . ALA A 1 93 ? 7.875 4.938 -15.586 1 46.06 93 ALA A C 1
ATOM 686 O O . ALA A 1 93 ? 7.637 5.586 -16.609 1 46.06 93 ALA A O 1
ATOM 687 N N . ASP A 1 94 ? 7.598 5.344 -14.484 1 43.5 94 ASP A N 1
ATOM 688 C CA . ASP A 1 94 ? 7.285 6.766 -14.336 1 43.5 94 ASP A CA 1
ATOM 689 C C . ASP A 1 94 ? 8.562 7.598 -14.234 1 43.5 94 ASP A C 1
ATOM 691 O O . ASP A 1 94 ? 8.5 8.82 -14.07 1 43.5 94 ASP A O 1
ATOM 695 N N . ARG A 1 95 ? 9.695 7.023 -13.867 1 43.34 95 ARG A N 1
ATOM 696 C CA . ARG A 1 95 ? 10.906 7.805 -14.102 1 43.34 95 ARG A CA 1
ATOM 697 C C . ARG A 1 95 ? 10.992 8.25 -15.555 1 43.34 95 ARG A C 1
ATOM 699 O O . ARG A 1 95 ? 10.695 7.48 -16.469 1 43.34 95 ARG A O 1
ATOM 706 N N . PRO A 1 96 ? 11.133 9.352 -15.922 1 40.22 96 PRO A N 1
ATOM 707 C CA . PRO A 1 96 ? 11.547 9.531 -17.312 1 40.22 96 PRO A CA 1
ATOM 708 C C . PRO A 1 96 ? 12.562 8.484 -17.766 1 40.22 96 PRO A C 1
ATOM 710 O O . PRO A 1 96 ? 13.281 7.914 -16.938 1 40.22 96 PRO A O 1
ATOM 713 N N . PRO A 1 97 ? 12.422 7.863 -18.906 1 35.69 97 PRO A N 1
ATOM 714 C CA . PRO A 1 97 ? 13.484 6.957 -19.344 1 35.69 97 PRO A CA 1
ATOM 715 C C . PRO A 1 97 ? 14.836 7.281 -18.703 1 35.69 97 PRO A C 1
ATOM 717 O O . PRO A 1 97 ? 15.281 8.43 -18.766 1 35.69 97 PRO A O 1
ATOM 720 N N . ASP A 1 98 ? 15.117 6.82 -17.688 1 37.56 98 ASP A N 1
ATOM 721 C CA . ASP A 1 98 ? 16.531 7 -17.406 1 37.56 98 ASP A CA 1
ATOM 722 C C . ASP A 1 98 ? 17.375 6.824 -18.656 1 37.56 98 ASP A C 1
ATOM 724 O O . ASP A 1 98 ? 17.25 5.82 -19.359 1 37.56 98 ASP A O 1
ATOM 728 N N . SER A 1 99 ? 17.781 7.801 -19.312 1 37.41 99 SER A N 1
ATOM 729 C CA . SER A 1 99 ? 18.844 7.762 -20.312 1 37.41 99 SER A CA 1
ATOM 730 C C . SER A 1 99 ? 19.953 6.801 -19.891 1 37.41 99 SER A C 1
ATOM 732 O O . SER A 1 99 ? 20.969 6.688 -20.578 1 37.41 99 SER A O 1
ATOM 734 N N . SER A 1 100 ? 20.016 6.422 -18.625 1 38.53 100 SER A N 1
ATOM 735 C CA . SER A 1 100 ? 21.312 5.781 -18.422 1 38.53 100 SER A CA 1
ATOM 736 C C . SER A 1 100 ? 21.312 4.352 -18.953 1 38.53 100 SER A C 1
ATOM 738 O O . SER A 1 100 ? 22.078 3.508 -18.484 1 38.53 100 SER A O 1
ATOM 740 N N . GLU A 1 101 ? 20.359 3.861 -19.562 1 36.09 101 GLU A N 1
ATOM 741 C CA . GLU A 1 101 ? 20.75 2.578 -20.141 1 36.09 101 GLU A CA 1
ATOM 742 C C . GLU A 1 101 ? 21.953 2.734 -21.078 1 36.09 101 GLU A C 1
ATOM 744 O O . GLU A 1 101 ? 21.812 3.271 -22.172 1 36.09 101 GLU A O 1
ATOM 749 N N . VAL A 1 102 ? 23.125 3.199 -20.578 1 32.03 102 VAL A N 1
ATOM 750 C CA . VAL A 1 102 ? 24.328 2.947 -21.375 1 32.03 102 VAL A CA 1
ATOM 751 C C . VAL A 1 102 ? 24.438 1.454 -21.672 1 32.03 102 VAL A C 1
ATOM 753 O O . VAL A 1 102 ? 24.562 0.638 -20.75 1 32.03 102 VAL A O 1
ATOM 756 N N . ALA A 1 103 ? 23.812 0.938 -22.594 1 34.69 103 ALA A N 1
ATOM 757 C CA . ALA A 1 103 ? 24.141 -0.312 -23.266 1 34.69 103 ALA A CA 1
ATOM 758 C C . ALA A 1 103 ? 25.609 -0.331 -23.688 1 34.69 103 ALA A C 1
ATOM 760 O O . ALA A 1 103 ? 26.094 0.605 -24.328 1 34.69 103 ALA A O 1
ATOM 761 N N . PHE A 1 104 ? 26.547 -0.94 -22.906 1 29.98 104 PHE A N 1
ATOM 762 C CA . PHE A 1 104 ? 27.906 -1.292 -23.344 1 29.98 104 PHE A CA 1
ATOM 763 C C . PHE A 1 104 ? 27.859 -2.055 -24.656 1 29.98 104 PHE A C 1
ATOM 765 O O . PHE A 1 104 ? 27.312 -3.158 -24.734 1 29.98 104 PHE A O 1
ATOM 772 N N . SER A 1 105 ? 27.5 -1.45 -25.688 1 26.88 105 SER A N 1
ATOM 773 C CA . SER A 1 105 ? 27.828 -2.062 -26.969 1 26.88 105 SER A CA 1
ATOM 774 C C . SER A 1 105 ? 29.344 -2.182 -27.141 1 26.88 105 SER A C 1
ATOM 776 O O . SER A 1 105 ? 30.031 -1.173 -27.297 1 26.88 105 SER A O 1
ATOM 778 N N . SER A 1 106 ? 30.031 -3.064 -26.297 1 30.3 106 SER A N 1
ATOM 779 C CA . SER A 1 106 ? 31.391 -3.33 -26.75 1 30.3 106 SER A CA 1
ATOM 780 C C . SER A 1 106 ? 31.406 -4.031 -28.094 1 30.3 106 SER A C 1
ATOM 782 O O . SER A 1 106 ? 30.734 -5.051 -28.281 1 30.3 106 SER A O 1
ATOM 784 N N . TYR A 1 107 ? 31.484 -3.115 -29.172 1 24.42 107 TYR A N 1
ATOM 785 C CA . TYR A 1 107 ? 32.25 -3.662 -30.297 1 24.42 107 TYR A CA 1
ATOM 786 C C . TYR A 1 107 ? 33.719 -3.76 -29.969 1 24.42 107 TYR A C 1
ATOM 788 O O . TYR A 1 107 ? 34.25 -2.977 -29.172 1 24.42 107 TYR A O 1
ATOM 796 N N . MET B 1 1 ? 16.344 11.125 5.215 1 35.72 1 MET B N 1
ATOM 797 C CA . MET B 1 1 ? 15.242 10.961 4.262 1 35.72 1 MET B CA 1
ATOM 798 C C . MET B 1 1 ? 15.055 9.492 3.898 1 35.72 1 MET B C 1
ATOM 800 O O . MET B 1 1 ? 15.711 8.984 2.984 1 35.72 1 MET B O 1
ATOM 804 N N . SER B 1 2 ? 15.008 8.656 4.766 1 41.62 2 SER B N 1
ATOM 805 C CA . SER B 1 2 ? 15.203 7.207 4.699 1 41.62 2 SER B CA 1
ATOM 806 C C . SER B 1 2 ? 14.172 6.555 3.787 1 41.62 2 SER B C 1
ATOM 808 O O . SER B 1 2 ? 12.969 6.746 3.971 1 41.62 2 SER B O 1
ATOM 810 N N . GLY B 1 3 ? 14.531 6.516 2.512 1 50.06 3 GLY B N 1
ATOM 811 C CA . GLY B 1 3 ? 13.82 5.727 1.519 1 50.06 3 GLY B CA 1
ATOM 812 C C . GLY B 1 3 ? 13.234 4.449 2.084 1 50.06 3 GLY B C 1
ATOM 813 O O . GLY B 1 3 ? 13.93 3.678 2.75 1 50.06 3 GLY B O 1
ATOM 814 N N . ASP B 1 4 ? 12.031 4.527 2.633 1 56.38 4 ASP B N 1
ATOM 815 C CA . ASP B 1 4 ? 11.492 3.254 3.1 1 56.38 4 ASP B CA 1
ATOM 816 C C . ASP B 1 4 ? 11.656 2.166 2.041 1 56.38 4 ASP B C 1
ATOM 818 O O . ASP B 1 4 ? 11.391 2.398 0.858 1 56.38 4 ASP B O 1
ATOM 822 N N . TRP B 1 5 ? 12.523 1.206 2.496 1 67.44 5 TRP B N 1
ATOM 823 C CA . TRP B 1 5 ? 12.914 0.087 1.646 1 67.44 5 TRP B CA 1
ATOM 824 C C . TRP B 1 5 ? 11.766 -0.893 1.472 1 67.44 5 TRP B C 1
ATOM 826 O O . TRP B 1 5 ? 11 -1.133 2.408 1 67.44 5 TRP B O 1
ATOM 836 N N . THR B 1 6 ? 11.367 -0.952 0.296 1 80.5 6 THR B N 1
ATOM 837 C CA . THR B 1 6 ? 10.406 -1.994 -0.05 1 80.5 6 THR B CA 1
ATOM 838 C C . THR B 1 6 ? 11.117 -3.27 -0.485 1 80.5 6 THR B C 1
ATOM 840 O O . THR B 1 6 ? 12.078 -3.215 -1.26 1 80.5 6 THR B O 1
ATOM 843 N N . GLN B 1 7 ? 10.812 -4.391 0.182 1 84.88 7 GLN B N 1
ATOM 844 C CA . GLN B 1 7 ? 11.289 -5.711 -0.226 1 84.88 7 GLN B CA 1
ATOM 845 C C . GLN B 1 7 ? 10.375 -6.324 -1.282 1 84.88 7 GLN B C 1
ATOM 847 O O . GLN B 1 7 ? 9.172 -6.445 -1.068 1 84.88 7 GLN B O 1
ATOM 852 N N . VAL B 1 8 ? 10.953 -6.664 -2.426 1 90.25 8 VAL B N 1
ATOM 853 C CA . VAL B 1 8 ? 10.188 -7.262 -3.516 1 90.25 8 VAL B CA 1
ATOM 854 C C . VAL B 1 8 ? 10.57 -8.734 -3.666 1 90.25 8 VAL B C 1
ATOM 856 O O . VAL B 1 8 ? 11.742 -9.086 -3.588 1 90.25 8 VAL B O 1
ATOM 859 N N . GLU B 1 9 ? 9.609 -9.578 -3.859 1 93.5 9 GLU B N 1
ATOM 860 C CA . GLU B 1 9 ? 9.82 -11.016 -4.031 1 93.5 9 GLU B CA 1
ATOM 861 C C . GLU B 1 9 ? 9.062 -11.547 -5.246 1 93.5 9 GLU B C 1
ATOM 863 O O . GLU B 1 9 ? 7.93 -11.141 -5.504 1 93.5 9 GLU B O 1
ATOM 868 N N . VAL B 1 10 ? 9.727 -12.43 -6.031 1 96.56 10 VAL B N 1
ATOM 869 C CA . VAL B 1 10 ? 9.062 -13.203 -7.078 1 96.56 10 VAL B CA 1
ATOM 870 C C . VAL B 1 10 ? 8.547 -14.523 -6.504 1 96.56 10 VAL B C 1
ATOM 872 O O . VAL B 1 10 ? 9.328 -15.312 -5.953 1 96.56 10 VAL B O 1
ATOM 875 N N . ILE B 1 11 ? 7.273 -14.719 -6.664 1 97.44 11 ILE B N 1
ATOM 876 C CA . ILE B 1 11 ? 6.629 -15.922 -6.141 1 97.44 11 ILE B CA 1
ATOM 877 C C . ILE B 1 11 ? 6.066 -16.75 -7.293 1 97.44 11 ILE B C 1
ATOM 879 O O . ILE B 1 11 ? 5.359 -16.234 -8.156 1 97.44 11 ILE B O 1
ATOM 883 N N . ARG B 1 12 ? 6.422 -18.016 -7.297 1 97.06 12 ARG B N 1
ATOM 884 C CA . ARG B 1 12 ? 5.906 -18.969 -8.289 1 97.06 12 ARG B CA 1
ATOM 885 C C . ARG B 1 12 ? 5.168 -20.109 -7.613 1 97.06 12 ARG B C 1
ATOM 887 O O . ARG B 1 12 ? 5.766 -20.875 -6.855 1 97.06 12 ARG B O 1
ATOM 894 N N . LEU B 1 13 ? 3.881 -20.172 -7.938 1 97.5 13 LEU B N 1
ATOM 895 C CA . LEU B 1 13 ? 3.047 -21.203 -7.324 1 97.5 13 LEU B CA 1
ATOM 896 C C . LEU B 1 13 ? 2.396 -22.078 -8.391 1 97.5 13 LEU B C 1
ATOM 898 O O . LEU B 1 13 ? 1.979 -21.578 -9.438 1 97.5 13 LEU B O 1
ATOM 902 N N . SER B 1 14 ? 2.248 -23.281 -8.016 1 95.31 14 SER B N 1
ATOM 903 C CA . SER B 1 14 ? 1.564 -24.219 -8.898 1 95.31 14 SER B CA 1
ATOM 904 C C . SER B 1 14 ? 0.091 -24.359 -8.523 1 95.31 14 SER B C 1
ATOM 906 O O . SER B 1 14 ? -0.256 -24.406 -7.344 1 95.31 14 SER B O 1
ATOM 908 N N . THR B 1 15 ? -0.75 -24.406 -9.516 1 92.06 15 THR B N 1
ATOM 909 C CA . THR B 1 15 ? -2.184 -24.547 -9.281 1 92.06 15 THR B CA 1
ATOM 910 C C . THR B 1 15 ? -2.611 -26.016 -9.406 1 92.06 15 THR B C 1
ATOM 912 O O . THR B 1 15 ? -3.805 -26.328 -9.375 1 92.06 15 THR B O 1
ATOM 915 N N . GLU B 1 16 ? -1.778 -26.906 -9.594 1 87.5 16 GLU B N 1
ATOM 916 C CA . GLU B 1 16 ? -2.098 -28.297 -9.844 1 87.5 16 GLU B CA 1
ATOM 917 C C . GLU B 1 16 ? -2.865 -28.906 -8.672 1 87.5 16 GLU B C 1
ATOM 919 O O . GLU B 1 16 ? -3.703 -29.797 -8.859 1 87.5 16 GLU B O 1
ATOM 924 N N . GLY B 1 17 ? -2.824 -28.531 -7.52 1 82.88 17 GLY B N 1
ATOM 925 C CA . GLY B 1 17 ? -3.5 -29.078 -6.355 1 82.88 17 GLY B CA 1
ATOM 926 C C . GLY B 1 17 ? -4.809 -28.391 -6.039 1 82.88 17 GLY B C 1
ATOM 927 O O . GLY B 1 17 ? -5.406 -28.625 -4.984 1 82.88 17 GLY B O 1
ATOM 928 N N . GLY B 1 18 ? -5.406 -27.609 -7.023 1 82 18 GLY B N 1
ATOM 929 C CA . GLY B 1 18 ? -6.754 -27.078 -6.887 1 82 18 GLY B CA 1
ATOM 930 C C . GLY B 1 18 ? -6.785 -25.641 -6.383 1 82 18 GLY B C 1
ATOM 931 O O . GLY B 1 18 ? -7.859 -25.078 -6.18 1 82 18 GLY B O 1
ATOM 932 N N . GLY B 1 19 ? -5.625 -25.016 -6.16 1 92.75 19 GLY B N 1
ATOM 933 C CA . GLY B 1 19 ? -5.609 -23.625 -5.719 1 92.75 19 GLY B CA 1
ATOM 934 C C . GLY B 1 19 ? -4.234 -23.156 -5.285 1 92.75 19 GLY B C 1
ATOM 935 O O . GLY B 1 19 ? -3.318 -23.969 -5.121 1 92.75 19 GLY B O 1
ATOM 936 N N . LEU B 1 20 ? -4.316 -21.828 -5.082 1 97 20 LEU B N 1
ATOM 937 C CA . LEU B 1 20 ? -3.039 -21.234 -4.695 1 97 20 LEU B CA 1
ATOM 938 C C . LEU B 1 20 ? -2.92 -21.141 -3.178 1 97 20 LEU B C 1
ATOM 940 O O . LEU B 1 20 ? -1.812 -21.172 -2.635 1 97 20 LEU B O 1
ATOM 944 N N . GLY B 1 21 ? -4.141 -20.969 -2.537 1 97.69 21 GLY B N 1
ATOM 945 C CA . GLY B 1 21 ? -4.18 -21.047 -1.085 1 97.69 21 GLY B CA 1
ATOM 946 C C . GLY B 1 21 ? -3.938 -19.703 -0.408 1 97.69 21 GLY B C 1
ATOM 947 O O . GLY B 1 21 ? -3.307 -19.641 0.649 1 97.69 21 GLY B O 1
ATOM 948 N N . PHE B 1 22 ? -4.375 -18.641 -0.997 1 98.5 22 PHE B N 1
ATOM 949 C CA . PHE B 1 22 ? -4.297 -17.359 -0.305 1 98.5 22 PHE B CA 1
ATOM 950 C C . PHE B 1 22 ? -5.465 -16.469 -0.692 1 98.5 22 PHE B C 1
ATOM 952 O O . PHE B 1 22 ? -5.988 -16.562 -1.804 1 98.5 22 PHE B O 1
ATOM 959 N N . GLY B 1 23 ? -5.867 -15.594 0.251 1 98.56 23 GLY B N 1
ATOM 960 C CA . GLY B 1 23 ? -6.906 -14.602 0.028 1 98.56 23 GLY B CA 1
ATOM 961 C C . GLY B 1 23 ? -6.367 -13.195 -0.131 1 98.56 23 GLY B C 1
ATOM 962 O O . GLY B 1 23 ? -5.328 -12.859 0.439 1 98.56 23 GLY B O 1
ATOM 963 N N . ILE B 1 24 ? -7.082 -12.438 -0.879 1 98.81 24 ILE B N 1
ATOM 964 C CA . ILE B 1 24 ? -6.648 -11.07 -1.121 1 98.81 24 ILE B CA 1
ATOM 965 C C . ILE B 1 24 ? -7.797 -10.109 -0.829 1 98.81 24 ILE B C 1
ATOM 967 O O . ILE B 1 24 ? -8.969 -10.484 -0.915 1 98.81 24 ILE B O 1
ATOM 971 N N . VAL B 1 25 ? -7.379 -8.914 -0.462 1 98.62 25 VAL B N 1
ATOM 972 C CA . VAL B 1 25 ? -8.305 -7.801 -0.277 1 98.62 25 VAL B CA 1
ATOM 973 C C . VAL B 1 25 ? -7.707 -6.531 -0.879 1 98.62 25 VAL B C 1
ATOM 975 O O . VAL B 1 25 ? -6.5 -6.465 -1.137 1 98.62 25 VAL B O 1
ATOM 978 N N . GLY B 1 26 ? -8.578 -5.562 -1.104 1 98.19 26 GLY B N 1
ATOM 979 C CA . GLY B 1 26 ? -8.109 -4.277 -1.595 1 98.19 26 GLY B CA 1
ATOM 980 C C . GLY B 1 26 ? -8.977 -3.715 -2.707 1 98.19 26 GLY B C 1
ATOM 981 O O . GLY B 1 26 ? -9.984 -4.32 -3.084 1 98.19 26 GLY B O 1
ATOM 982 N N . GLY B 1 27 ? -8.547 -2.549 -3.135 1 97.31 27 GLY B N 1
ATOM 983 C CA . GLY B 1 27 ? -9.266 -1.823 -4.168 1 97.31 27 GLY B CA 1
ATOM 984 C C . GLY B 1 27 ? -8.359 -1.023 -5.082 1 97.31 27 GLY B C 1
ATOM 985 O O . GLY B 1 27 ? -7.137 -1.045 -4.926 1 97.31 27 GLY B O 1
ATOM 986 N N . THR B 1 28 ? -9.016 -0.331 -5.984 1 97.38 28 THR B N 1
ATOM 987 C CA . THR B 1 28 ? -8.289 0.358 -7.047 1 97.38 28 THR B CA 1
ATOM 988 C C . THR B 1 28 ? -7.398 1.453 -6.465 1 97.38 28 THR B C 1
ATOM 990 O O . THR B 1 28 ? -6.34 1.755 -7.02 1 97.38 28 THR B O 1
ATOM 993 N N . SER B 1 29 ? -7.77 1.997 -5.348 1 96.12 29 SER B N 1
ATOM 994 C CA . SER B 1 29 ? -6.98 3.068 -4.754 1 96.12 29 SER B CA 1
ATOM 995 C C . SER B 1 29 ? -5.887 2.512 -3.844 1 96.12 29 SER B C 1
ATOM 997 O O . SER B 1 29 ? -4.758 3 -3.852 1 96.12 29 SER B O 1
ATOM 999 N N . THR B 1 30 ? -6.168 1.478 -3.139 1 96.75 30 THR B N 1
ATOM 1000 C CA . THR B 1 30 ? -5.266 0.987 -2.105 1 96.75 30 THR B CA 1
ATOM 1001 C C . THR B 1 30 ? -4.316 -0.068 -2.67 1 96.75 30 THR B C 1
ATOM 1003 O O . THR B 1 30 ? -3.311 -0.406 -2.045 1 96.75 30 THR B O 1
ATOM 1006 N N . GLY B 1 31 ? -4.715 -0.614 -3.846 1 96.44 31 GLY B N 1
ATOM 1007 C CA . GLY B 1 31 ? -4.039 -1.818 -4.301 1 96.44 31 GLY B CA 1
ATOM 1008 C C . GLY B 1 31 ? -4.566 -3.082 -3.648 1 96.44 31 GLY B C 1
ATOM 1009 O O . GLY B 1 31 ? -5.527 -3.035 -2.877 1 96.44 31 GLY B O 1
ATOM 1010 N N . VAL B 1 32 ? -3.9 -4.172 -3.996 1 98.31 32 VAL B N 1
ATOM 1011 C CA . VAL B 1 32 ? -4.359 -5.484 -3.545 1 98.31 32 VAL B CA 1
ATOM 1012 C C . VAL B 1 32 ? -3.311 -6.109 -2.627 1 98.31 32 VAL B C 1
ATOM 1014 O O . VAL B 1 32 ? -2.121 -6.125 -2.953 1 98.31 32 VAL B O 1
ATOM 1017 N N . VAL B 1 33 ? -3.82 -6.602 -1.495 1 98.19 33 VAL B N 1
ATOM 1018 C CA . VAL B 1 33 ? -2.943 -7.121 -0.452 1 98.19 33 VAL B CA 1
ATOM 1019 C C . VAL B 1 33 ? -3.334 -8.562 -0.116 1 98.19 33 VAL B C 1
ATOM 1021 O O . VAL B 1 33 ? -4.52 -8.906 -0.114 1 98.19 33 VAL B O 1
ATOM 1024 N N . VAL B 1 34 ? -2.305 -9.375 0.149 1 98.56 34 VAL B N 1
ATOM 1025 C CA . VAL B 1 34 ? -2.539 -10.711 0.684 1 98.56 34 VAL B CA 1
ATOM 1026 C C . VAL B 1 34 ? -3.074 -10.609 2.111 1 98.56 34 VAL B C 1
ATOM 1028 O O . VAL B 1 34 ? -2.477 -9.945 2.959 1 98.56 34 VAL B O 1
ATOM 1031 N N . LYS B 1 35 ? -4.16 -11.242 2.287 1 98.31 35 LYS B N 1
ATOM 1032 C CA . LYS B 1 35 ? -4.805 -11.141 3.594 1 98.31 35 LYS B CA 1
ATOM 1033 C C . LYS B 1 35 ? -4.617 -12.422 4.402 1 98.31 35 LYS B C 1
ATOM 1035 O O . LYS B 1 35 ? -4.363 -12.367 5.605 1 98.31 35 LYS B O 1
ATOM 1040 N N . THR B 1 36 ? -4.824 -13.547 3.777 1 98.5 36 THR B N 1
ATOM 1041 C CA . THR B 1 36 ? -4.781 -14.852 4.438 1 98.5 36 THR B CA 1
ATOM 1042 C C . THR B 1 36 ? -3.996 -15.852 3.602 1 98.5 36 THR B C 1
ATOM 1044 O O . THR B 1 36 ? -3.869 -15.695 2.385 1 98.5 36 THR B O 1
ATOM 1047 N N . ILE B 1 37 ? -3.391 -16.797 4.348 1 98.44 37 ILE B N 1
ATOM 1048 C CA . ILE B 1 37 ? -2.754 -17.953 3.732 1 98.44 37 ILE B CA 1
ATOM 1049 C C . ILE B 1 37 ? -3.314 -19.234 4.344 1 98.44 37 ILE B C 1
ATOM 1051 O O . ILE B 1 37 ? -3.334 -19.391 5.566 1 98.44 37 ILE B O 1
ATOM 1055 N N . LEU B 1 38 ? -3.775 -20.109 3.502 1 97.94 38 LEU B N 1
ATOM 1056 C CA . LEU B 1 38 ? -4.359 -21.375 3.967 1 97.94 38 LEU B CA 1
ATOM 1057 C C . LEU B 1 38 ? -3.271 -22.375 4.336 1 97.94 38 LEU B C 1
ATOM 1059 O O . LEU B 1 38 ? -2.361 -22.625 3.545 1 97.94 38 LEU B O 1
ATOM 1063 N N . PRO B 1 39 ? -3.324 -22.922 5.531 1 97.56 39 PRO B N 1
ATOM 1064 C CA . PRO B 1 39 ? -2.342 -23.938 5.918 1 97.56 39 PRO B CA 1
ATOM 1065 C C . PRO B 1 39 ? -2.285 -25.109 4.941 1 97.56 39 PRO B C 1
ATOM 1067 O O . PRO B 1 39 ? -3.326 -25.594 4.488 1 97.56 39 PRO B O 1
ATOM 1070 N N . GLY B 1 40 ? -1.062 -25.531 4.551 1 96.19 40 GLY B N 1
ATOM 1071 C CA . GLY B 1 40 ? -0.846 -26.688 3.689 1 96.19 40 GLY B CA 1
ATOM 1072 C C . GLY B 1 40 ? -1.013 -26.359 2.215 1 96.19 40 GLY B C 1
ATOM 1073 O O . GLY B 1 40 ? -0.784 -27.219 1.36 1 96.19 40 GLY B O 1
ATOM 1074 N N . SER B 1 41 ? -1.415 -25.234 1.898 1 97.06 41 SER B N 1
ATOM 1075 C CA . SER B 1 41 ? -1.615 -24.828 0.511 1 97.06 41 SER B CA 1
ATOM 1076 C C . SER B 1 41 ? -0.283 -24.578 -0.189 1 97.06 41 SER B C 1
ATOM 1078 O O . SER B 1 41 ? 0.761 -24.5 0.462 1 97.06 41 SER B O 1
ATOM 1080 N N . PRO B 1 42 ? -0.279 -24.453 -1.5 1 97.12 42 PRO B N 1
ATOM 1081 C CA . PRO B 1 42 ? 0.938 -24.078 -2.223 1 97.12 42 PRO B CA 1
ATOM 1082 C C . PRO B 1 42 ? 1.547 -22.766 -1.712 1 97.12 42 PRO B C 1
ATOM 1084 O O . PRO B 1 42 ? 2.768 -22.672 -1.563 1 97.12 42 PRO B O 1
ATOM 1087 N N . ALA B 1 43 ? 0.654 -21.828 -1.496 1 98 43 ALA B N 1
ATOM 1088 C CA . ALA B 1 43 ? 1.153 -20.562 -0.952 1 98 43 ALA B CA 1
ATOM 1089 C C . ALA B 1 43 ? 1.835 -20.781 0.396 1 98 43 ALA B C 1
ATOM 1091 O O . ALA B 1 43 ? 2.869 -20.172 0.68 1 98 43 ALA B O 1
ATOM 1092 N N . ASP B 1 44 ? 1.238 -21.562 1.229 1 97.81 44 ASP B N 1
ATOM 1093 C CA . ASP B 1 44 ? 1.78 -21.859 2.553 1 97.81 44 ASP B CA 1
ATOM 1094 C C . ASP B 1 44 ? 3.107 -22.609 2.449 1 97.81 44 ASP B C 1
ATOM 1096 O O . ASP B 1 44 ? 4.066 -22.281 3.156 1 97.81 44 ASP B O 1
ATOM 1100 N N . LYS B 1 45 ? 3.238 -23.5 1.553 1 96.44 45 LYS B N 1
ATOM 1101 C CA . LYS B 1 45 ? 4.41 -24.359 1.405 1 96.44 45 LYS B CA 1
ATOM 1102 C C . LYS B 1 45 ? 5.578 -23.594 0.795 1 96.44 45 LYS B C 1
ATOM 1104 O O . LYS B 1 45 ? 6.738 -23.969 0.966 1 96.44 45 LYS B O 1
ATOM 1109 N N . ASP B 1 46 ? 5.234 -22.578 0.057 1 95.94 46 ASP B N 1
ATOM 1110 C CA . ASP B 1 46 ? 6.281 -21.766 -0.549 1 95.94 46 ASP B CA 1
ATOM 1111 C C . ASP B 1 46 ? 7.051 -20.984 0.512 1 95.94 46 ASP B C 1
ATOM 1113 O O . ASP B 1 46 ? 8.242 -20.719 0.354 1 95.94 46 ASP B O 1
ATOM 1117 N N . HIS B 1 47 ? 6.5 -20.453 1.518 1 96.62 47 HIS B N 1
ATOM 1118 C CA . HIS B 1 47 ? 7.039 -19.828 2.719 1 96.62 47 HIS B CA 1
ATOM 1119 C C . HIS B 1 47 ? 7.48 -18.391 2.438 1 96.62 47 HIS B C 1
ATOM 1121 O O . HIS B 1 47 ? 7.938 -17.688 3.342 1 96.62 47 HIS B O 1
ATOM 1127 N N . ARG B 1 48 ? 7.297 -17.891 1.285 1 96.69 48 ARG B N 1
ATOM 1128 C CA . ARG B 1 48 ? 7.754 -16.531 0.965 1 96.69 48 ARG B CA 1
ATOM 1129 C C . ARG B 1 48 ? 6.598 -15.547 1.021 1 96.69 48 ARG B C 1
ATOM 1131 O O . ARG B 1 48 ? 6.781 -14.398 1.438 1 96.69 48 ARG B O 1
ATOM 1138 N N . LEU B 1 49 ? 5.461 -15.945 0.642 1 97.44 49 LEU B N 1
ATOM 1139 C CA . LEU B 1 49 ? 4.281 -15.094 0.66 1 97.44 49 LEU B CA 1
ATOM 1140 C C . LEU B 1 49 ? 3.812 -14.836 2.09 1 97.44 49 LEU B C 1
ATOM 1142 O O . LEU B 1 49 ? 3.77 -15.758 2.904 1 97.44 49 LEU B O 1
ATOM 1146 N N . ARG B 1 50 ? 3.479 -13.594 2.385 1 95.94 50 ARG B N 1
ATOM 1147 C CA . ARG B 1 50 ? 3.033 -13.234 3.727 1 95.94 50 ARG B CA 1
ATOM 1148 C C . ARG B 1 50 ? 1.775 -12.367 3.668 1 95.94 50 ARG B C 1
ATOM 1150 O O . ARG B 1 50 ? 1.616 -11.555 2.756 1 95.94 50 ARG B O 1
ATOM 1157 N N . PRO B 1 51 ? 0.925 -12.594 4.699 1 96.69 51 PRO B N 1
ATOM 1158 C CA . PRO B 1 51 ? -0.115 -11.57 4.828 1 96.69 51 PRO B CA 1
ATOM 1159 C C . PRO B 1 51 ? 0.454 -10.156 4.895 1 96.69 51 PRO B C 1
ATOM 1161 O O . PRO B 1 51 ? 1.478 -9.93 5.543 1 96.69 51 PRO B O 1
ATOM 1164 N N . GLY B 1 52 ? -0.098 -9.336 4.195 1 95.31 52 GLY B N 1
ATOM 1165 C CA . GLY B 1 52 ? 0.376 -7.961 4.152 1 95.31 52 GLY B CA 1
ATOM 1166 C C . GLY B 1 52 ? 1.153 -7.633 2.893 1 95.31 52 GLY B C 1
ATOM 1167 O O . GLY B 1 52 ? 1.354 -6.461 2.566 1 95.31 52 GLY B O 1
ATOM 1168 N N . ASP B 1 53 ? 1.562 -8.664 2.211 1 95.06 53 ASP B N 1
ATOM 1169 C CA . ASP B 1 53 ? 2.242 -8.43 0.941 1 95.06 53 ASP B CA 1
ATOM 1170 C C . ASP B 1 53 ? 1.31 -7.77 -0.069 1 95.06 53 ASP B C 1
ATOM 1172 O O . ASP B 1 53 ? 0.159 -8.188 -0.224 1 95.06 53 ASP B O 1
ATOM 1176 N N . HIS B 1 54 ? 1.778 -6.746 -0.712 1 95.81 54 HIS B N 1
ATOM 1177 C CA . HIS B 1 54 ? 1.061 -6.18 -1.848 1 95.81 54 HIS B CA 1
ATOM 1178 C C . HIS B 1 54 ? 1.344 -6.961 -3.127 1 95.81 54 HIS B C 1
ATOM 1180 O O . HIS B 1 54 ? 2.5 -7.266 -3.43 1 95.81 54 HIS B O 1
ATOM 1186 N N . VAL B 1 55 ? 0.301 -7.309 -3.82 1 97.94 55 VAL B N 1
ATOM 1187 C CA . VAL B 1 55 ? 0.469 -7.93 -5.133 1 97.94 55 VAL B CA 1
ATOM 1188 C C . VAL B 1 55 ? 0.716 -6.852 -6.184 1 97.94 55 VAL B C 1
ATOM 1190 O O . VAL B 1 55 ? -0.185 -6.074 -6.512 1 97.94 55 VAL B O 1
ATOM 1193 N N . LEU B 1 56 ? 1.877 -6.898 -6.789 1 95.88 56 LEU B N 1
ATOM 1194 C CA . LEU B 1 56 ? 2.281 -5.816 -7.684 1 95.88 56 LEU B CA 1
ATOM 1195 C C . LEU B 1 56 ? 2.09 -6.219 -9.141 1 95.88 56 LEU B C 1
ATOM 1197 O O . LEU B 1 56 ? 1.8 -5.375 -9.992 1 95.88 56 LEU B O 1
ATOM 1201 N N . GLN B 1 57 ? 2.279 -7.496 -9.43 1 97.31 57 GLN B N 1
ATOM 1202 C CA . GLN B 1 57 ? 2.25 -8 -10.797 1 97.31 57 GLN B CA 1
ATOM 1203 C C . GLN B 1 57 ? 1.901 -9.484 -10.828 1 97.31 57 GLN B C 1
ATOM 1205 O O . GLN B 1 57 ? 2.328 -10.25 -9.953 1 97.31 57 GLN B O 1
ATOM 1210 N N . ILE B 1 58 ? 1.198 -9.859 -11.82 1 98 58 ILE B N 1
ATOM 1211 C CA . ILE B 1 58 ? 0.94 -11.258 -12.141 1 98 58 ILE B CA 1
ATOM 1212 C C . ILE B 1 58 ? 1.354 -11.539 -13.586 1 98 58 ILE B C 1
ATOM 1214 O O . ILE B 1 58 ? 0.784 -10.984 -14.523 1 98 58 ILE B O 1
ATOM 1218 N N . GLY B 1 59 ? 2.295 -12.461 -13.68 1 95.31 59 GLY B N 1
ATOM 1219 C CA . GLY B 1 59 ? 2.867 -12.586 -15.008 1 95.31 59 GLY B CA 1
ATOM 1220 C C . GLY B 1 59 ? 3.396 -11.273 -15.555 1 95.31 59 GLY B C 1
ATOM 1221 O O . GLY B 1 59 ? 4.223 -10.617 -14.922 1 95.31 59 GLY B O 1
ATOM 1222 N N . ASN B 1 60 ? 2.857 -10.797 -16.703 1 94.88 60 ASN B N 1
ATOM 1223 C CA . ASN B 1 60 ? 3.271 -9.531 -17.312 1 94.88 60 ASN B CA 1
ATOM 1224 C C . ASN B 1 60 ? 2.242 -8.43 -17.078 1 94.88 60 ASN B C 1
ATOM 1226 O O . ASN B 1 60 ? 2.305 -7.375 -17.703 1 94.88 60 ASN B O 1
ATOM 1230 N N . ILE B 1 61 ? 1.407 -8.711 -16.188 1 96.62 61 ILE B N 1
ATOM 1231 C CA . ILE B 1 61 ? 0.3 -7.785 -15.977 1 96.62 61 ILE B CA 1
ATOM 1232 C C . ILE B 1 61 ? 0.5 -7.031 -14.664 1 96.62 61 ILE B C 1
ATOM 1234 O O . ILE B 1 61 ? 0.583 -7.645 -13.594 1 96.62 61 ILE B O 1
ATOM 1238 N N . SER B 1 62 ? 0.578 -5.723 -14.766 1 96.5 62 SER B N 1
ATOM 1239 C CA . SER B 1 62 ? 0.587 -4.906 -13.555 1 96.5 62 SER B CA 1
ATOM 1240 C C . SER B 1 62 ? -0.785 -4.887 -12.891 1 96.5 62 SER B C 1
ATOM 1242 O O . SER B 1 62 ? -1.808 -4.762 -13.562 1 96.5 62 SER B O 1
ATOM 1244 N N . THR B 1 63 ? -0.8 -4.895 -11.539 1 97.56 63 THR B N 1
ATOM 1245 C CA . THR B 1 63 ? -2.078 -4.883 -10.836 1 97.56 63 THR B CA 1
ATOM 1246 C C . THR B 1 63 ? -2.447 -3.467 -10.406 1 97.56 63 THR B C 1
ATOM 1248 O O . THR B 1 63 ? -3.459 -3.258 -9.734 1 97.56 63 THR B O 1
ATOM 1251 N N . HIS B 1 64 ? -1.564 -2.51 -10.727 1 93.06 64 HIS B N 1
ATOM 1252 C CA . HIS B 1 64 ? -1.845 -1.121 -10.375 1 93.06 64 HIS B CA 1
ATOM 1253 C C . HIS B 1 64 ? -3.238 -0.707 -10.844 1 93.06 64 HIS B C 1
ATOM 1255 O O . HIS B 1 64 ? -3.609 -0.944 -11.992 1 93.06 64 HIS B O 1
ATOM 1261 N N . GLY B 1 65 ? -3.988 -0.148 -9.93 1 95.38 65 GLY B N 1
ATOM 1262 C CA . GLY B 1 65 ? -5.309 0.363 -10.266 1 95.38 65 GLY B CA 1
ATOM 1263 C C . GLY B 1 65 ? -6.367 -0.722 -10.344 1 95.38 65 GLY B C 1
ATOM 1264 O O . GLY B 1 65 ? -7.492 -0.469 -10.773 1 95.38 65 GLY B O 1
ATOM 1265 N N . MET B 1 66 ? -6.086 -1.893 -9.945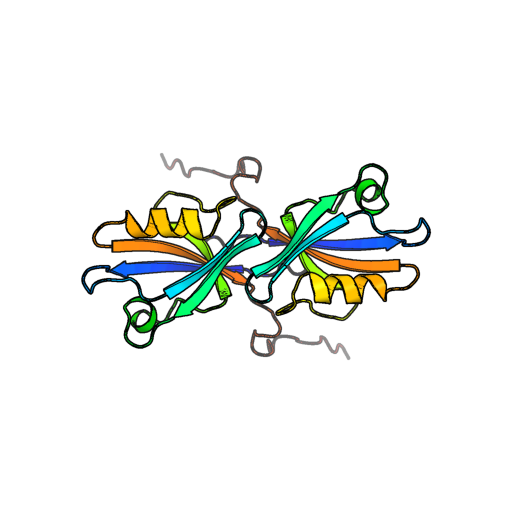 1 97.69 66 MET B N 1
ATOM 1266 C CA . MET B 1 66 ? -7.055 -2.982 -10.008 1 97.69 66 MET B CA 1
ATOM 1267 C C . MET B 1 66 ? -7.645 -3.264 -8.625 1 97.69 66 MET B C 1
ATOM 1269 O O . MET B 1 66 ? -6.988 -3.045 -7.609 1 97.69 66 MET B O 1
ATOM 1273 N N . SER B 1 67 ? -8.852 -3.811 -8.617 1 98.38 67 SER B N 1
ATOM 1274 C CA . SER B 1 67 ? -9.477 -4.324 -7.398 1 98.38 67 SER B CA 1
ATOM 1275 C C . SER B 1 67 ? -9.047 -5.762 -7.125 1 98.38 67 SER B C 1
ATOM 1277 O O . SER B 1 67 ? -8.508 -6.434 -8.008 1 98.38 67 SER B O 1
ATOM 1279 N N . SER B 1 68 ? -9.344 -6.125 -5.91 1 98.69 68 SER B N 1
ATOM 1280 C CA . SER B 1 68 ? -9.055 -7.516 -5.559 1 98.69 68 SER B CA 1
ATOM 1281 C C . SER B 1 68 ? -9.836 -8.477 -6.445 1 98.69 68 SER B C 1
ATOM 1283 O O . SER B 1 68 ? -9.352 -9.562 -6.77 1 98.69 68 SER B O 1
ATOM 1285 N N . GLN B 1 69 ? -11.078 -8.086 -6.828 1 98.75 69 GLN B N 1
ATOM 1286 C CA . GLN B 1 69 ? -11.867 -8.945 -7.703 1 98.75 69 GLN B CA 1
ATOM 1287 C C . GLN B 1 69 ? -11.195 -9.109 -9.062 1 98.75 69 GLN B C 1
ATOM 1289 O O . GLN B 1 69 ? -11.141 -10.219 -9.602 1 98.75 69 GLN B O 1
ATOM 1294 N N . GLN B 1 70 ? -10.711 -8.07 -9.633 1 98.62 70 GLN B N 1
ATOM 1295 C CA . GLN B 1 70 ? -10.008 -8.117 -10.914 1 98.62 70 GLN B CA 1
ATOM 1296 C C . GLN B 1 70 ? -8.734 -8.945 -10.812 1 98.62 70 GLN B C 1
ATOM 1298 O O . GLN B 1 70 ? -8.445 -9.766 -11.695 1 98.62 70 GLN B O 1
ATOM 1303 N N . VAL B 1 71 ? -7.996 -8.773 -9.805 1 98.75 71 VAL B N 1
ATOM 1304 C CA . VAL B 1 71 ? -6.766 -9.523 -9.578 1 98.75 71 VAL B CA 1
ATOM 1305 C C . VAL B 1 71 ? -7.082 -11.008 -9.438 1 98.75 71 VAL B C 1
ATOM 1307 O O . VAL B 1 71 ? -6.395 -11.859 -10.016 1 98.75 71 VAL B O 1
ATOM 1310 N N . ALA B 1 72 ? -8.125 -11.312 -8.695 1 98.38 72 ALA B N 1
ATOM 1311 C CA . ALA B 1 72 ? -8.555 -12.703 -8.539 1 98.38 72 ALA B CA 1
ATOM 1312 C C . ALA B 1 72 ? -8.875 -13.328 -9.891 1 98.38 72 ALA B C 1
ATOM 1314 O O . ALA B 1 72 ? -8.547 -14.492 -10.141 1 98.38 72 ALA B O 1
ATOM 1315 N N . ALA B 1 73 ? -9.484 -12.562 -10.703 1 98.12 73 ALA B N 1
ATOM 1316 C CA . ALA B 1 73 ? -9.836 -13.062 -12.031 1 98.12 73 ALA B CA 1
ATOM 1317 C C . ALA B 1 73 ? -8.586 -13.406 -12.828 1 98.12 73 ALA B C 1
ATOM 1319 O O . ALA B 1 73 ? -8.539 -14.43 -13.523 1 98.12 73 ALA B O 1
ATOM 1320 N N . ILE B 1 74 ? -7.598 -12.586 -12.781 1 97.69 74 ILE B N 1
ATOM 1321 C CA . ILE B 1 74 ? -6.336 -12.828 -13.477 1 97.69 74 ILE B CA 1
ATOM 1322 C C . ILE B 1 74 ? -5.672 -14.086 -12.922 1 97.69 74 ILE B C 1
ATOM 1324 O O . ILE B 1 74 ? -5.184 -14.922 -13.688 1 97.69 74 ILE B O 1
ATOM 1328 N N . LEU B 1 75 ? -5.641 -14.203 -11.602 1 97.19 75 LEU B N 1
ATOM 1329 C CA . LEU B 1 75 ? -5.043 -15.359 -10.953 1 97.19 75 LEU B CA 1
ATOM 1330 C C . LEU B 1 75 ? -5.719 -16.656 -11.414 1 97.19 75 LEU B C 1
ATOM 1332 O O . LEU B 1 75 ? -5.051 -17.656 -11.625 1 97.19 75 LEU B O 1
ATOM 1336 N N . ARG B 1 76 ? -7.004 -16.578 -11.625 1 94.5 76 ARG B N 1
ATOM 1337 C CA . ARG B 1 76 ? -7.77 -17.766 -12.016 1 94.5 76 ARG B CA 1
ATOM 1338 C C . ARG B 1 76 ? -7.492 -18.141 -13.461 1 94.5 76 ARG B C 1
ATOM 1340 O O . ARG B 1 76 ? -7.746 -19.281 -13.875 1 94.5 76 ARG B O 1
ATOM 1347 N N . GLN B 1 77 ? -7.078 -17.156 -14.172 1 93.88 77 GLN B N 1
ATOM 1348 C CA . GLN B 1 77 ? -6.844 -17.391 -15.594 1 93.88 77 GLN B CA 1
ATOM 1349 C C . GLN B 1 77 ? -5.477 -18.031 -15.82 1 93.88 77 GLN B C 1
ATOM 1351 O O . GLN B 1 77 ? -5.176 -18.484 -16.922 1 93.88 77 GLN B O 1
ATOM 1356 N N . GLN B 1 78 ? -4.715 -17.953 -14.805 1 89.5 78 GLN B N 1
ATOM 1357 C CA . GLN B 1 78 ? -3.395 -18.547 -14.984 1 89.5 78 GLN B CA 1
ATOM 1358 C C . GLN B 1 78 ? -3.482 -20.062 -15.039 1 89.5 78 GLN B C 1
ATOM 1360 O O . GLN B 1 78 ? -4.363 -20.672 -14.422 1 89.5 78 GLN B O 1
ATOM 1365 N N . ASP B 1 79 ? -2.727 -20.719 -15.797 1 86.31 79 ASP B N 1
ATOM 1366 C CA . ASP B 1 79 ? -2.781 -22.156 -16.031 1 86.31 79 ASP B CA 1
ATOM 1367 C C . ASP B 1 79 ? -2.125 -22.922 -14.891 1 86.31 79 ASP B C 1
ATOM 1369 O O . ASP B 1 79 ? -2.594 -22.859 -13.75 1 86.31 79 ASP B O 1
ATOM 1373 N N . THR B 1 80 ? -0.985 -23.5 -15.125 1 90.31 80 THR B N 1
ATOM 1374 C CA . THR B 1 80 ? -0.358 -24.453 -14.219 1 90.31 80 THR B CA 1
ATOM 1375 C C . THR B 1 80 ? 0.514 -23.719 -13.195 1 90.31 80 THR B C 1
ATOM 1377 O O . THR B 1 80 ? 0.5 -24.047 -12.008 1 90.31 80 THR B O 1
ATOM 1380 N N . ILE B 1 81 ? 1.142 -22.688 -13.609 1 94.56 81 ILE B N 1
ATOM 1381 C CA . ILE B 1 81 ? 2.047 -21.938 -12.734 1 94.56 81 ILE B CA 1
ATOM 1382 C C . ILE B 1 81 ? 1.648 -20.469 -12.703 1 94.56 81 ILE B C 1
ATOM 1384 O O . ILE B 1 81 ? 1.392 -19.875 -13.75 1 94.56 81 ILE B O 1
ATOM 1388 N N . VAL B 1 82 ? 1.541 -19.984 -11.531 1 97 82 VAL B N 1
ATOM 1389 C CA . VAL B 1 82 ? 1.303 -18.562 -11.344 1 97 82 VAL B CA 1
ATOM 1390 C C . VAL B 1 82 ? 2.59 -17.875 -10.891 1 97 82 VAL B C 1
ATOM 1392 O O . VAL B 1 82 ? 3.172 -18.25 -9.867 1 97 82 VAL B O 1
ATOM 1395 N N . GLU B 1 83 ? 2.998 -16.906 -11.656 1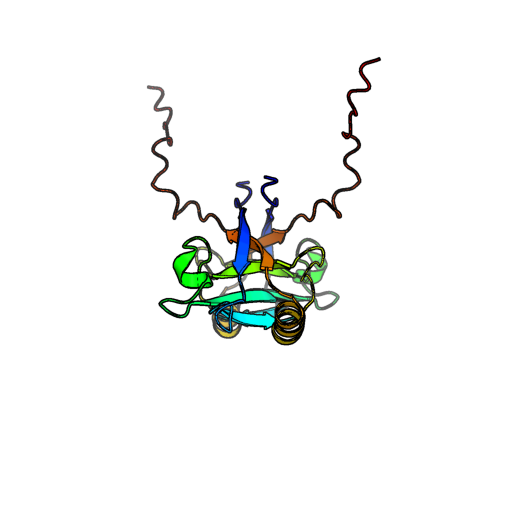 97.31 83 GLU B N 1
ATOM 1396 C CA . GLU B 1 83 ? 4.121 -16.062 -11.258 1 97.31 83 GLU B CA 1
ATOM 1397 C C . GLU B 1 83 ? 3.645 -14.688 -10.828 1 97.31 83 GLU B C 1
ATOM 1399 O O . GL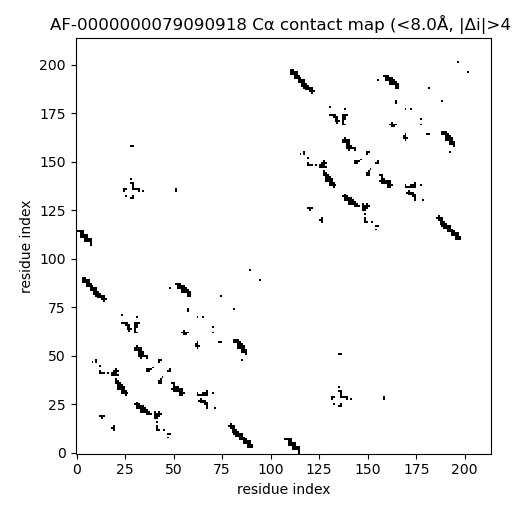U B 1 83 ? 2.998 -13.977 -11.602 1 97.31 83 GLU B O 1
ATOM 1404 N N . MET B 1 84 ? 3.984 -14.352 -9.633 1 97.81 84 MET B N 1
ATOM 1405 C CA . MET B 1 84 ? 3.605 -13.031 -9.133 1 97.81 84 MET B CA 1
ATOM 1406 C C . MET B 1 84 ? 4.812 -12.312 -8.539 1 97.81 84 MET B C 1
ATOM 1408 O O . MET B 1 84 ? 5.734 -12.945 -8.031 1 97.81 84 MET B O 1
ATOM 1412 N N . ILE B 1 85 ? 4.766 -11 -8.625 1 97 85 ILE B N 1
ATOM 1413 C CA . ILE B 1 85 ? 5.684 -10.125 -7.898 1 97 85 ILE B CA 1
ATOM 1414 C C . ILE B 1 85 ? 4.949 -9.461 -6.738 1 97 85 ILE B C 1
ATOM 1416 O O . ILE B 1 85 ? 3.889 -8.859 -6.926 1 97 85 ILE B O 1
ATOM 1420 N N . VAL B 1 86 ? 5.523 -9.633 -5.551 1 96.88 86 VAL B N 1
ATOM 1421 C CA . VAL B 1 86 ? 4.918 -9.023 -4.371 1 96.88 86 VAL B CA 1
ATOM 1422 C C . VAL B 1 86 ? 5.926 -8.102 -3.689 1 96.88 86 VAL B C 1
ATOM 1424 O O . VAL B 1 86 ? 7.137 -8.258 -3.871 1 96.88 86 VAL B O 1
ATOM 1427 N N . GLY B 1 87 ? 5.355 -7.074 -2.953 1 92.44 87 GLY B N 1
ATOM 1428 C CA . GLY B 1 87 ? 6.184 -6.137 -2.213 1 92.44 87 GLY B CA 1
ATOM 1429 C C . GLY B 1 87 ? 5.684 -5.879 -0.804 1 92.44 87 GLY B C 1
ATOM 1430 O O . GLY B 1 87 ? 4.477 -5.855 -0.564 1 92.44 87 GLY B O 1
ATOM 1431 N N . ARG B 1 88 ? 6.629 -5.68 0.152 1 89.12 88 ARG B N 1
ATOM 1432 C CA . ARG B 1 88 ? 6.277 -5.254 1.503 1 89.12 88 ARG B CA 1
ATOM 1433 C C . ARG B 1 88 ? 7.266 -4.223 2.031 1 89.12 88 ARG B C 1
ATOM 1435 O O . ARG B 1 88 ? 8.445 -4.238 1.658 1 89.12 88 ARG B O 1
ATOM 1442 N N . PRO B 1 89 ? 6.668 -3.209 2.848 1 77.06 89 PRO B N 1
ATOM 1443 C CA . PRO B 1 89 ? 7.613 -2.268 3.455 1 77.06 89 PRO B CA 1
ATOM 1444 C C . PRO B 1 89 ? 8.602 -2.947 4.395 1 77.06 89 PRO B C 1
ATOM 1446 O O . PRO B 1 89 ? 8.25 -3.908 5.082 1 77.06 89 PRO B O 1
ATOM 1449 N N . ILE B 1 90 ? 9.844 -2.545 4.328 1 72.19 90 ILE B N 1
ATOM 1450 C CA . ILE B 1 90 ? 10.828 -3.02 5.285 1 72.19 90 ILE B CA 1
ATOM 1451 C C . ILE B 1 90 ? 10.891 -2.07 6.48 1 72.19 90 ILE B C 1
ATOM 1453 O O . ILE B 1 90 ? 11.109 -0.868 6.316 1 72.19 90 ILE B O 1
ATOM 1457 N N . ASN B 1 91 ? 9.961 -2.057 7.289 1 58.84 91 ASN B N 1
ATOM 1458 C CA . ASN B 1 91 ? 10.086 -1.194 8.461 1 58.84 91 ASN B CA 1
ATOM 1459 C C . ASN B 1 91 ? 11.414 -1.401 9.172 1 58.84 91 ASN B C 1
ATOM 1461 O O . ASN B 1 91 ? 11.891 -2.531 9.289 1 58.84 91 ASN B O 1
ATOM 1465 N N . TYR B 1 92 ? 12.258 -0.253 9.211 1 48.72 92 TYR B N 1
ATOM 1466 C CA . TYR B 1 92 ? 13.469 -0.249 10.016 1 48.72 92 TYR B CA 1
ATOM 1467 C C . TYR B 1 92 ? 13.219 -0.881 11.375 1 48.72 92 TYR B C 1
ATOM 1469 O O . TYR B 1 92 ? 14.133 -1.455 11.977 1 48.72 92 TYR B O 1
ATOM 1477 N N . ALA B 1 93 ? 12.117 -0.483 11.906 1 46.34 93 ALA B N 1
ATOM 1478 C CA . ALA B 1 93 ? 12.008 -1.084 13.234 1 46.34 93 ALA B CA 1
ATOM 1479 C C . ALA B 1 93 ? 12.094 -2.605 13.156 1 46.34 93 ALA B C 1
ATOM 1481 O O . ALA B 1 93 ? 12.289 -3.275 14.172 1 46.34 93 ALA B O 1
ATOM 1482 N N . ASP B 1 94 ? 11.703 -3.078 12.102 1 44.03 94 ASP B N 1
ATOM 1483 C CA . ASP B 1 94 ? 11.766 -4.531 11.961 1 44.03 94 ASP B CA 1
ATOM 1484 C C . ASP B 1 94 ? 13.156 -4.98 11.523 1 44.03 94 ASP B C 1
ATOM 1486 O O . ASP B 1 94 ? 13.398 -6.176 11.344 1 44.03 94 ASP B O 1
ATOM 1490 N N . ARG B 1 95 ? 13.953 -4.113 10.914 1 44.19 95 ARG B N 1
ATOM 1491 C CA . ARG B 1 95 ? 15.344 -4.523 10.805 1 44.19 95 ARG B CA 1
ATOM 1492 C C . ARG B 1 95 ? 15.914 -4.918 12.164 1 44.19 95 ARG B C 1
ATOM 1494 O O . ARG B 1 95 ? 15.664 -4.246 13.164 1 44.19 95 ARG B O 1
ATOM 1501 N N . PRO B 1 96 ? 16.438 -5.918 12.383 1 40.81 96 PRO B N 1
ATOM 1502 C CA . PRO B 1 96 ? 17.219 -5.98 13.617 1 40.81 96 PRO B CA 1
ATOM 1503 C C . PRO B 1 96 ? 18 -4.703 13.883 1 40.81 96 PRO B C 1
ATOM 1505 O O . PRO B 1 96 ? 18.328 -3.971 12.945 1 40.81 96 PRO B O 1
ATOM 1508 N N . PRO B 1 97 ? 17.984 -4.137 15.055 1 36.19 97 PRO B N 1
ATOM 1509 C CA . PRO B 1 97 ? 18.844 -2.98 15.289 1 36.19 97 PRO B CA 1
ATOM 1510 C C . PRO B 1 97 ? 20.047 -2.941 14.344 1 36.19 97 PRO B C 1
ATOM 1512 O O . PRO B 1 97 ? 20.766 -3.936 14.211 1 36.19 97 PRO B O 1
ATOM 1515 N N . ASP B 1 98 ? 19.969 -2.406 13.305 1 37.53 98 ASP B N 1
ATOM 1516 C CA . ASP B 1 98 ? 21.266 -2.199 12.695 1 37.53 98 ASP B CA 1
ATOM 1517 C C . ASP B 1 98 ? 22.312 -1.838 13.75 1 37.53 98 ASP B C 1
ATOM 1519 O O . ASP B 1 98 ? 22.094 -0.938 14.562 1 37.53 98 ASP B O 1
ATOM 1523 N N . SER B 1 99 ? 23.109 -2.66 14.156 1 37.88 99 SER B N 1
ATOM 1524 C CA . SER B 1 99 ? 24.344 -2.359 14.898 1 37.88 99 SER B CA 1
ATOM 1525 C C . SER B 1 99 ? 25.031 -1.119 14.336 1 37.88 99 SER B C 1
ATOM 1527 O O . SER B 1 99 ? 26.141 -0.788 14.742 1 37.88 99 SER B O 1
ATOM 1529 N N . SER B 1 100 ? 24.641 -0.655 13.156 1 38.59 100 SER B N 1
ATOM 1530 C CA . SER B 1 100 ? 25.609 0.354 12.742 1 38.59 100 SER B CA 1
ATOM 1531 C C . SER B 1 100 ? 25.391 1.674 13.469 1 38.59 100 SER B C 1
ATOM 1533 O O . SER B 1 100 ? 25.641 2.746 12.922 1 38.59 100 SER B O 1
ATOM 1535 N N . GLU B 1 101 ? 24.594 1.811 14.414 1 35.5 101 GLU B N 1
ATOM 1536 C CA . GLU B 1 101 ? 24.781 3.082 15.109 1 35.5 101 GLU B CA 1
ATOM 1537 C C . GLU B 1 101 ? 26.219 3.266 15.562 1 35.5 101 GLU B C 1
ATOM 1539 O O . GLU B 1 101 ? 26.672 2.625 16.516 1 35.5 101 GLU B O 1
ATOM 1544 N N . VAL B 1 102 ? 27.234 3.227 14.664 1 31.3 102 VAL B N 1
ATOM 1545 C CA . VAL B 1 102 ? 28.484 3.812 15.125 1 31.3 102 VAL B CA 1
ATOM 1546 C C . VAL B 1 102 ? 28.266 5.27 15.516 1 31.3 102 VAL B C 1
ATOM 1548 O O . VAL B 1 102 ? 27.875 6.094 14.68 1 31.3 102 VAL B O 1
ATOM 1551 N N . ALA B 1 103 ? 27.828 5.605 16.656 1 34.62 103 ALA B N 1
ATOM 1552 C CA . ALA B 1 103 ? 27.938 6.887 17.359 1 34.62 103 ALA B CA 1
ATOM 1553 C C . ALA B 1 103 ? 29.375 7.402 17.328 1 34.62 103 ALA B C 1
ATOM 1555 O O . ALA B 1 103 ? 30.312 6.672 17.672 1 34.62 103 ALA B O 1
ATOM 1556 N N . PHE B 1 104 ? 29.766 8.336 16.438 1 29.67 104 PHE B N 1
ATOM 1557 C CA . PHE B 1 104 ? 31 9.117 16.516 1 29.67 104 PHE B CA 1
ATOM 1558 C C . PHE B 1 104 ? 31.156 9.727 17.906 1 29.67 104 PHE B C 1
ATOM 1560 O O . PHE B 1 104 ? 30.328 10.539 18.328 1 29.67 104 PHE B O 1
ATOM 1567 N N . SER B 1 105 ? 31.406 8.969 18.859 1 26.92 105 SER B N 1
ATOM 1568 C CA . SER B 1 105 ? 31.906 9.555 20.109 1 26.92 105 SER B CA 1
ATOM 1569 C C . SER B 1 105 ? 33.25 10.266 19.906 1 26.92 105 SER B C 1
ATOM 1571 O O . SER B 1 105 ? 34.25 9.617 19.656 1 26.92 105 SER B O 1
ATOM 1573 N N . SER B 1 106 ? 33.281 11.383 19.062 1 30.5 106 SER B N 1
ATOM 1574 C CA . SER B 1 106 ? 34.531 12.109 19.203 1 30.5 106 SER B CA 1
ATOM 1575 C C . SER B 1 106 ? 34.688 12.68 20.609 1 30.5 106 SER B C 1
ATOM 1577 O O . SER B 1 106 ? 33.781 13.344 21.109 1 30.5 106 SER B O 1
ATOM 1579 N N . TYR B 1 107 ? 35.469 11.844 21.484 1 24.34 107 TYR B N 1
ATOM 1580 C CA . TYR B 1 107 ? 36.281 12.578 22.453 1 24.34 107 TYR B CA 1
ATOM 1581 C C . TYR B 1 107 ? 37.438 13.305 21.781 1 24.34 107 TYR B C 1
ATOM 1583 O O . TYR B 1 107 ? 37.938 12.844 20.75 1 24.34 107 TYR B O 1
#

Radius of gyration: 19.92 Å; Cα contacts (8 Å, |Δi|>4): 425; chains: 2; bounding box: 48×56×53 Å